Protein AF-A0A7W1RW41-F1 (afdb_monomer)

Nearest PDB structures (foldseek):
  8jtl-assembly1_B  TM=6.768E-01  e=4.481E-04  Arabidopsis thaliana
  8amz-assembly1_W  TM=5.791E-01  e=3.725E-04  Spinacia oleracea
  4cr3-assembly1_W  TM=5.882E-01  e=9.742E-03  Saccharomyces cerevisiae
  5mpe-assembly2_W  TM=5.028E-01  e=1.803E-02  Saccharomyces cerevisiae S288C
  3sho-assembly1_B  TM=3.565E-01  e=9.875E-01  Sphaerobacter thermophilus DSM 20745

Sequence (309 aa):
MSRAAAGTFQLVPRRRFAGASFGENRSARRGEGDEVIGSRPYRPGDHIAAIDWNASARLSAARGSDEFVVREYLAEEAPTSVIVLDRGPSMSLYGDGLPWLRKPAALAAISDLIATSTLAGRGDVGYLDVSGRDRPFWLAPGGAARRPEIARRHEAAGYDASPTSLALALHTLQRHRRSLPSGSFVFVCSDFLAEPPRPADWLRLRAFQWDVVPVIVQDPVWEQSFPDVGGVLVPYVDPVSGKPADVRLRRREVRARAARNHARHEALVRGFRNAGFDPLVVGTSDRAEALDVFRGWSARRRARLRRAA

Foldseek 3Di:
DDPDPVQAAADFFLDPPPDLPDPPPDDPPQADAPDFPDKDWDDPPDDPVQWPPVVQVVVCVVPVHRTIIGGRHDHLDQAEEEEEEALAPVQCPDDDDDPFARNLLQSLLVLLRRQVRSVVSVHWYWYWFAADARRIDTGQTDHDVVNVVVNVCSVPGHSHDDLCSLVSRLVVVVVVLVSDGQAHEYEYEDLCPGPDHDLVSVVVVVVSNYQYEYERADAVDVQLFHDQCAQHFDQDQDPPPRHGDTDHHHSVRNRVNRVVSNVVVVCVCVVCVVSVHDYQYHNHSDSVVSNVSSNVSSVVSVVVVVVVD

Solvent-accessible surface area (backbone atoms only — not comparable to full-atom values): 17163 Å² total; per-residue (Å²): 132,87,78,68,57,92,86,50,45,65,91,55,68,90,60,88,75,80,75,77,73,70,70,89,90,65,81,84,68,86,40,94,28,94,49,73,76,48,72,44,75,62,54,97,88,62,63,73,89,40,47,36,65,70,59,11,53,54,50,16,69,74,67,76,45,97,43,52,29,25,51,38,43,49,39,78,70,53,41,41,35,33,41,37,43,52,22,32,54,80,45,61,42,52,68,89,95,58,100,60,34,28,37,58,54,21,53,51,38,52,51,48,42,52,39,53,24,26,46,73,52,70,12,23,34,21,38,33,34,17,27,78,83,58,42,72,48,78,43,75,54,33,51,77,76,40,52,63,52,52,52,52,47,61,76,72,52,65,44,62,14,50,69,59,24,58,44,51,37,54,53,50,50,61,75,48,43,90,73,51,60,65,66,18,36,35,37,40,39,34,57,73,79,58,71,64,64,53,72,67,59,60,53,54,52,50,73,58,47,36,44,56,28,45,33,34,51,42,30,60,48,75,50,39,24,43,65,94,50,51,75,39,76,40,82,38,65,40,90,88,78,69,46,76,40,76,45,70,40,48,55,69,55,37,52,52,47,19,53,50,22,35,53,51,46,51,50,52,56,49,50,39,43,74,75,67,37,68,66,45,74,42,53,49,41,50,55,67,65,43,47,50,51,48,37,53,50,25,50,53,35,49,55,52,52,64,72,76,105

pLDDT: mean 83.48, std 17.44, range [28.33, 98.75]

Structure (mmCIF, N/CA/C/O backbone):
data_AF-A0A7W1RW41-F1
#
_entry.id   AF-A0A7W1RW41-F1
#
loop_
_atom_site.group_PDB
_atom_site.id
_atom_site.type_symbol
_atom_site.label_atom_id
_atom_site.label_alt_id
_atom_site.label_comp_id
_atom_site.label_asym_id
_atom_site.label_entity_id
_atom_site.label_seq_id
_atom_site.pdbx_PDB_ins_code
_atom_site.Cartn_x
_atom_site.Cartn_y
_atom_site.Cartn_z
_atom_site.occupancy
_atom_site.B_iso_or_equiv
_atom_site.auth_seq_id
_atom_site.auth_comp_id
_atom_site.auth_asym_id
_atom_site.auth_atom_id
_atom_site.pdbx_PDB_model_num
ATOM 1 N N . MET A 1 1 ? -24.265 10.946 3.861 1.00 31.19 1 MET A N 1
ATOM 2 C CA . MET A 1 1 ? -23.198 10.657 2.870 1.00 31.19 1 MET A CA 1
ATOM 3 C C . MET A 1 1 ? -21.962 11.449 3.269 1.00 31.19 1 MET A C 1
ATOM 5 O O . MET A 1 1 ? -21.917 12.644 3.018 1.00 31.19 1 MET A O 1
ATOM 9 N N . SER A 1 2 ? -21.015 10.811 3.964 1.00 34.16 2 SER A N 1
ATOM 10 C CA . SER A 1 2 ? -19.794 11.467 4.452 1.00 34.16 2 SER A CA 1
ATOM 11 C C . SER A 1 2 ? -18.970 11.993 3.273 1.00 34.16 2 SER A C 1
ATOM 13 O O . SER A 1 2 ? -18.553 11.237 2.391 1.00 34.16 2 SER A O 1
ATOM 15 N N . ARG A 1 3 ? -18.802 13.315 3.236 1.00 34.78 3 ARG A N 1
ATOM 16 C CA . ARG A 1 3 ? -17.956 14.045 2.296 1.00 34.78 3 ARG A CA 1
ATOM 17 C C . ARG A 1 3 ? -16.512 13.660 2.613 1.00 34.78 3 ARG A C 1
ATOM 19 O O . ARG A 1 3 ? -15.901 14.252 3.494 1.00 34.78 3 ARG A O 1
ATOM 26 N N . ALA A 1 4 ? -15.988 12.632 1.942 1.00 43.53 4 ALA A N 1
ATOM 27 C CA . ALA A 1 4 ? -14.568 12.307 2.018 1.00 43.53 4 ALA A CA 1
ATOM 28 C C . ALA A 1 4 ? -13.777 13.594 1.752 1.00 43.53 4 ALA A C 1
ATOM 30 O O . ALA A 1 4 ? -14.001 14.252 0.731 1.00 43.53 4 ALA A O 1
ATOM 31 N N . ALA A 1 5 ? -12.921 13.980 2.699 1.00 52.81 5 ALA A N 1
ATOM 32 C CA . ALA A 1 5 ? -12.038 15.125 2.547 1.00 52.81 5 ALA A CA 1
ATOM 33 C C . ALA A 1 5 ? -11.333 15.038 1.184 1.00 52.81 5 ALA A C 1
ATOM 35 O O . ALA A 1 5 ? -10.897 13.962 0.760 1.00 52.81 5 ALA A O 1
ATOM 36 N N . ALA A 1 6 ? -11.287 16.157 0.456 1.00 65.31 6 ALA A N 1
ATOM 37 C CA . ALA A 1 6 ? -10.607 16.223 -0.830 1.00 65.31 6 ALA A CA 1
ATOM 38 C C . ALA A 1 6 ? -9.175 15.684 -0.652 1.00 65.31 6 ALA A C 1
ATOM 40 O O . ALA A 1 6 ? -8.410 16.220 0.142 1.00 65.31 6 ALA A O 1
ATOM 41 N N . GLY A 1 7 ? -8.844 14.573 -1.317 1.00 86.38 7 GLY A N 1
ATOM 42 C CA . GLY A 1 7 ? -7.519 13.953 -1.221 1.00 86.38 7 GLY A CA 1
ATOM 43 C C . GLY A 1 7 ? -7.381 12.707 -0.334 1.00 86.38 7 GLY A C 1
ATOM 44 O O . GLY A 1 7 ? -6.259 12.209 -0.233 1.00 86.38 7 GLY A O 1
ATOM 45 N N . THR A 1 8 ? -8.456 12.182 0.274 1.00 93.81 8 THR A N 1
ATOM 46 C CA . THR A 1 8 ? -8.418 10.927 1.060 1.00 93.81 8 THR A CA 1
ATOM 47 C C . THR A 1 8 ? -9.288 9.809 0.480 1.00 93.81 8 THR A C 1
ATOM 49 O O . THR A 1 8 ? -10.189 10.034 -0.345 1.00 93.81 8 THR A O 1
ATOM 52 N N . PHE A 1 9 ? -9.002 8.578 0.915 1.00 94.81 9 PHE A N 1
ATOM 53 C CA . PHE A 1 9 ? -9.838 7.396 0.704 1.00 94.81 9 PHE A CA 1
ATOM 54 C C . PHE A 1 9 ? -10.345 6.858 2.050 1.00 94.81 9 PHE A C 1
ATOM 56 O O . PHE A 1 9 ? -9.809 7.181 3.106 1.00 94.81 9 PHE A O 1
ATOM 63 N N . GLN A 1 10 ? -11.397 6.037 2.027 1.00 92.25 10 GLN A N 1
ATOM 64 C CA . GLN A 1 10 ? -11.909 5.418 3.253 1.00 92.25 10 GLN A CA 1
ATOM 65 C C . GLN A 1 10 ? -11.236 4.068 3.504 1.00 92.25 10 GLN A C 1
ATOM 67 O O . GLN A 1 10 ? -11.198 3.212 2.617 1.00 92.25 10 GLN A O 1
ATOM 72 N N . LEU A 1 11 ? -10.764 3.849 4.727 1.00 92.44 11 LEU A N 1
ATOM 73 C CA . LEU A 1 11 ? -10.262 2.556 5.178 1.00 92.44 11 LEU A CA 1
ATOM 74 C C . LEU A 1 11 ? -11.448 1.636 5.464 1.00 92.44 11 LEU A C 1
ATOM 76 O O . LEU A 1 11 ? -12.093 1.732 6.501 1.00 92.44 11 LEU A O 1
ATOM 80 N N . VAL A 1 12 ? -11.775 0.777 4.499 1.00 91.38 12 VAL A N 1
ATOM 81 C CA . VAL A 1 12 ? -12.902 -0.153 4.615 1.00 91.38 12 VAL A CA 1
ATOM 82 C C . VAL A 1 12 ? -12.350 -1.547 4.910 1.00 91.38 12 VAL A C 1
ATOM 84 O O . VAL A 1 12 ? -11.639 -2.093 4.056 1.00 91.38 12 VAL A O 1
ATOM 87 N N . PRO A 1 13 ? -12.646 -2.142 6.079 1.00 89.12 13 PRO A N 1
ATOM 88 C CA . PRO A 1 13 ? -12.127 -3.457 6.420 1.00 89.12 13 PRO A CA 1
ATOM 89 C C . PRO A 1 13 ? -12.747 -4.539 5.527 1.00 89.12 13 PRO A C 1
ATOM 91 O O . PRO A 1 13 ? -13.887 -4.437 5.077 1.00 89.12 13 PRO A O 1
ATOM 94 N N . ARG A 1 14 ? -12.007 -5.612 5.246 1.00 84.19 14 ARG A N 1
ATOM 95 C CA . ARG A 1 14 ? -12.482 -6.731 4.414 1.00 84.19 14 ARG A CA 1
ATOM 96 C C . ARG A 1 14 ? -13.572 -7.545 5.115 1.00 84.19 14 ARG A C 1
ATOM 98 O O . ARG A 1 14 ? -14.393 -8.177 4.456 1.00 84.19 14 ARG A O 1
ATOM 105 N N . ARG A 1 15 ? -13.527 -7.606 6.444 1.00 74.69 15 ARG A N 1
ATOM 106 C CA . ARG A 1 15 ? -14.475 -8.331 7.295 1.00 74.69 15 ARG A CA 1
ATOM 107 C C . ARG A 1 15 ? -14.813 -7.450 8.486 1.00 74.69 15 ARG A C 1
ATOM 109 O O . ARG A 1 15 ? -13.942 -6.737 8.973 1.00 74.69 15 ARG A O 1
ATOM 116 N N . ARG A 1 16 ? -16.053 -7.533 8.965 1.00 65.75 16 ARG A N 1
ATOM 117 C CA . ARG A 1 16 ? -16.411 -6.973 10.268 1.00 65.75 16 ARG A CA 1
ATOM 118 C C . ARG A 1 16 ? -15.714 -7.823 11.327 1.00 65.75 16 ARG A C 1
ATOM 120 O O . ARG A 1 16 ? -15.993 -9.016 11.438 1.00 65.75 16 ARG A O 1
ATOM 127 N N . PHE A 1 17 ? -14.762 -7.243 12.041 1.00 57.00 17 PHE A N 1
ATOM 128 C CA . PHE A 1 17 ? -14.176 -7.887 13.208 1.00 57.00 17 PHE A CA 1
ATOM 129 C C . PHE A 1 17 ? -15.111 -7.584 14.382 1.00 57.00 17 PHE A C 1
ATOM 131 O O . PHE A 1 17 ? -15.113 -6.476 14.905 1.00 57.00 17 PHE A O 1
ATOM 138 N N . ALA A 1 18 ? -15.992 -8.530 14.720 1.00 40.44 18 ALA A N 1
ATOM 139 C CA . ALA A 1 18 ? -16.849 -8.402 15.893 1.00 40.44 18 ALA A CA 1
ATOM 140 C C . ALA A 1 18 ? -15.980 -8.510 17.153 1.00 40.44 18 ALA A C 1
ATOM 142 O O . ALA A 1 18 ? -15.226 -9.472 17.286 1.00 40.44 18 ALA A O 1
ATOM 143 N N . GLY A 1 19 ? -16.085 -7.527 18.049 1.00 46.28 19 GLY A N 1
ATOM 144 C CA . GLY A 1 19 ? -15.418 -7.556 19.347 1.00 46.28 19 GLY A CA 1
ATOM 145 C C . GLY A 1 19 ? -13.896 -7.590 19.251 1.00 46.28 19 GLY A C 1
ATOM 146 O O . GLY A 1 19 ? -13.277 -8.584 19.631 1.00 46.28 19 GLY A O 1
ATOM 147 N N . ALA A 1 20 ? -13.276 -6.482 18.838 1.00 41.03 20 ALA A N 1
ATOM 148 C CA . ALA A 1 20 ? -11.908 -6.187 19.256 1.00 41.03 20 ALA A CA 1
ATOM 149 C C . ALA A 1 20 ? -11.913 -5.909 20.773 1.00 41.03 20 ALA A C 1
ATOM 151 O O . ALA A 1 20 ? -11.736 -4.788 21.236 1.00 41.03 20 ALA A O 1
ATOM 152 N N . SER A 1 21 ? -12.194 -6.947 21.563 1.00 33.12 21 SER A N 1
ATOM 153 C CA . SER A 1 21 ? -12.059 -6.940 23.009 1.00 33.12 21 SER A CA 1
ATOM 154 C C . SER A 1 21 ? -10.577 -6.772 23.306 1.00 33.12 21 SER A C 1
ATOM 156 O O . SER A 1 21 ? -9.822 -7.743 23.375 1.00 33.12 21 SER A O 1
ATOM 158 N N . PHE A 1 22 ? -10.138 -5.525 23.435 1.00 33.22 22 PHE A N 1
ATOM 159 C CA . PHE A 1 22 ? -8.909 -5.247 24.142 1.00 33.22 22 PHE A CA 1
ATOM 160 C C . PHE A 1 22 ? -9.093 -5.705 25.580 1.00 33.22 22 PHE A C 1
ATOM 162 O O . PHE A 1 22 ? -10.045 -5.315 26.258 1.00 33.22 22 PHE A O 1
ATOM 169 N N . GLY A 1 23 ? -8.167 -6.555 26.016 1.00 31.41 23 GLY A N 1
ATOM 170 C CA . GLY A 1 23 ? -7.957 -6.815 27.426 1.00 31.41 23 GLY A CA 1
ATOM 171 C C . GLY A 1 23 ? -7.855 -5.500 28.197 1.00 31.41 23 GLY A C 1
ATOM 172 O O . GLY A 1 23 ? -7.332 -4.502 27.700 1.00 31.41 23 GLY A O 1
ATOM 173 N N . GLU A 1 24 ? -8.437 -5.553 29.387 1.00 32.28 24 GLU A N 1
ATOM 174 C CA . GLU A 1 24 ? -8.383 -4.620 30.508 1.00 32.28 24 GLU A CA 1
ATOM 175 C C . GLU A 1 24 ? -7.300 -3.528 30.391 1.00 32.28 24 GLU A C 1
ATOM 177 O O . GLU A 1 24 ? -6.111 -3.809 30.258 1.00 32.28 24 GLU A O 1
ATOM 182 N N . ASN A 1 25 ? -7.736 -2.269 30.512 1.00 31.17 25 ASN A N 1
ATOM 183 C CA . ASN A 1 25 ? -6.955 -1.023 30.432 1.00 31.17 25 ASN A CA 1
ATOM 184 C C . ASN A 1 25 ? -6.682 -0.441 29.040 1.00 31.17 25 ASN A C 1
ATOM 186 O O . ASN A 1 25 ? -5.571 -0.033 28.711 1.00 31.17 25 ASN A O 1
ATOM 190 N N . ARG A 1 26 ? -7.759 -0.205 28.295 1.00 28.33 26 ARG A N 1
ATOM 191 C CA . ARG A 1 26 ? -8.072 1.122 27.737 1.00 28.33 26 ARG A CA 1
ATOM 192 C C . ARG A 1 26 ? -9.577 1.164 27.551 1.00 28.33 26 ARG A C 1
ATOM 194 O O . ARG A 1 26 ? -10.149 0.227 27.013 1.00 28.33 26 ARG A O 1
ATOM 201 N N . SER A 1 27 ? -10.200 2.208 28.090 1.00 30.81 27 SER A N 1
ATOM 202 C CA . SER A 1 27 ? -11.642 2.455 28.083 1.00 30.81 27 SER A CA 1
ATOM 203 C C . SER A 1 27 ? -12.312 1.871 26.840 1.00 30.81 27 SER A C 1
ATOM 205 O O . SER A 1 27 ? -12.011 2.323 25.732 1.00 30.81 27 SER A O 1
ATOM 207 N N . ALA A 1 28 ? -13.221 0.913 27.021 1.00 31.42 28 ALA A N 1
ATOM 208 C CA . ALA A 1 28 ? -14.208 0.586 26.007 1.00 31.42 28 ALA A CA 1
ATOM 209 C C . ALA A 1 28 ? -15.000 1.872 25.738 1.00 31.42 28 ALA A C 1
ATOM 211 O O . ALA A 1 28 ? -15.948 2.194 26.456 1.00 31.42 28 ALA A O 1
ATOM 212 N N . ARG A 1 29 ? -14.546 2.682 24.775 1.00 39.44 29 ARG A N 1
ATOM 213 C CA . ARG A 1 29 ? -15.278 3.867 24.343 1.00 39.44 29 ARG A CA 1
ATOM 214 C C . ARG A 1 29 ? -16.513 3.350 23.628 1.00 39.44 29 ARG A C 1
ATOM 216 O O . ARG A 1 29 ? -16.468 3.016 22.452 1.00 39.44 29 ARG A O 1
ATOM 223 N N . ARG A 1 30 ? -17.616 3.267 24.370 1.00 39.72 30 ARG A N 1
ATOM 224 C CA . ARG A 1 30 ? -18.955 3.312 23.788 1.00 39.72 30 ARG A CA 1
ATOM 225 C C . ARG A 1 30 ? -19.030 4.637 23.029 1.00 39.72 30 ARG A C 1
ATOM 227 O O . ARG A 1 30 ? -18.911 5.691 23.646 1.00 39.72 30 ARG A O 1
ATOM 234 N N . GLY A 1 31 ? -19.094 4.570 21.706 1.00 45.06 31 GLY A N 1
ATOM 235 C CA . GLY A 1 31 ? -19.142 5.733 20.827 1.00 45.06 31 GLY A CA 1
ATOM 236 C C . GLY A 1 31 ? -20.441 5.764 20.032 1.00 45.06 31 GLY A C 1
ATOM 237 O O . GLY A 1 31 ? -21.012 4.714 19.735 1.00 45.06 31 GLY A O 1
ATOM 238 N N . GLU A 1 32 ? -20.879 6.972 19.689 1.00 38.56 32 GLU A N 1
ATOM 239 C CA . GLU A 1 32 ? -21.972 7.267 18.757 1.00 38.56 32 GLU A CA 1
ATOM 240 C C . GLU A 1 32 ? -21.520 6.944 17.323 1.00 38.56 32 GLU A C 1
ATOM 242 O O . GLU A 1 32 ? -21.112 7.819 16.569 1.00 38.56 32 GLU A O 1
ATOM 247 N N . GLY A 1 33 ? -21.478 5.663 16.961 1.00 50.56 33 GLY A N 1
ATOM 248 C CA . GLY A 1 33 ? -21.267 5.277 15.567 1.00 50.56 33 GLY A CA 1
ATOM 249 C C . GLY A 1 33 ? -22.508 5.530 14.714 1.00 50.56 33 GLY A C 1
ATOM 250 O O . GLY A 1 33 ? -23.625 5.374 15.194 1.00 50.56 33 GLY A O 1
ATOM 251 N N . ASP A 1 34 ? -22.325 5.829 13.428 1.00 46.81 34 ASP A N 1
ATOM 252 C CA . ASP A 1 34 ? -23.438 5.984 12.476 1.00 46.81 34 ASP A CA 1
ATOM 253 C C . ASP A 1 34 ? -23.986 4.632 11.956 1.00 46.81 34 ASP A C 1
ATOM 255 O O . ASP A 1 34 ? -25.047 4.584 11.327 1.00 46.81 34 ASP A O 1
ATOM 259 N N . GLU A 1 35 ? -23.275 3.515 12.174 1.00 50.44 35 GLU A N 1
ATOM 260 C CA . GLU A 1 35 ? -23.624 2.200 11.612 1.00 50.44 35 GLU A CA 1
ATOM 261 C C . GLU A 1 35 ? -24.182 1.245 12.683 1.00 50.44 35 GLU A C 1
ATOM 263 O O . GLU A 1 35 ? -23.473 0.809 13.595 1.00 50.44 35 GLU A O 1
ATOM 268 N N . VAL A 1 36 ? -25.467 0.897 12.544 1.00 53.78 36 VAL A N 1
ATOM 269 C CA . VAL A 1 36 ? -26.154 -0.103 13.376 1.00 53.78 36 VAL A CA 1
ATOM 270 C C . VAL A 1 36 ? -25.646 -1.497 13.003 1.00 53.78 36 VAL A C 1
ATOM 272 O O . VAL A 1 36 ? -25.816 -1.944 11.868 1.00 53.78 36 VAL A O 1
ATOM 275 N N . ILE A 1 37 ? -25.030 -2.196 13.954 1.00 56.53 37 ILE A N 1
ATOM 276 C CA . ILE A 1 37 ? -24.476 -3.549 13.766 1.00 56.53 37 ILE A CA 1
ATOM 277 C C . ILE A 1 37 ? -25.375 -4.658 14.304 1.00 56.53 37 ILE A C 1
ATOM 279 O O . ILE A 1 37 ? -25.141 -5.830 14.014 1.00 56.53 37 ILE A O 1
ATOM 283 N N . GLY A 1 38 ? -26.402 -4.302 15.066 1.00 69.62 38 GLY A N 1
ATOM 284 C CA . GLY A 1 38 ? -27.334 -5.252 15.641 1.00 69.62 38 GLY A CA 1
ATOM 285 C C . GLY A 1 38 ? -28.353 -4.570 16.536 1.00 69.62 38 GLY A C 1
ATOM 286 O O . GLY A 1 38 ? -28.410 -3.342 16.647 1.00 69.62 38 GLY A O 1
ATOM 287 N N . SER A 1 39 ? -29.168 -5.391 17.178 1.00 82.31 39 SER A N 1
ATOM 288 C CA . SER A 1 39 ? -30.152 -4.947 18.150 1.00 82.31 39 SER A CA 1
ATOM 289 C C . SER A 1 39 ? -30.158 -5.891 19.336 1.00 82.31 39 SER A C 1
ATOM 291 O O . SER A 1 39 ? -30.091 -7.108 19.152 1.00 82.31 39 SER A O 1
ATOM 293 N N . ARG A 1 40 ? -30.309 -5.345 20.537 1.00 88.00 40 ARG A N 1
ATOM 294 C CA . ARG A 1 40 ? -30.442 -6.136 21.762 1.00 88.00 40 ARG A CA 1
ATOM 295 C C . ARG A 1 40 ? -31.527 -5.569 22.679 1.00 88.00 40 ARG A C 1
ATOM 297 O O . ARG A 1 40 ? -31.905 -4.410 22.505 1.00 88.00 40 ARG A O 1
ATOM 304 N N . PRO A 1 41 ? -31.987 -6.334 23.684 1.00 88.19 41 PRO A N 1
ATOM 305 C CA . PRO A 1 41 ? -32.843 -5.793 24.730 1.00 88.19 41 PRO A CA 1
ATOM 306 C C . PRO A 1 41 ? -32.168 -4.628 25.463 1.00 88.19 41 PRO A C 1
ATOM 308 O O . PRO A 1 41 ? -30.956 -4.651 25.727 1.00 88.19 41 PRO A O 1
ATOM 311 N N . TYR A 1 42 ? -32.970 -3.617 25.780 1.00 88.19 42 TYR A N 1
ATOM 312 C CA . TYR A 1 42 ? -32.600 -2.475 26.603 1.00 88.19 42 TYR A CA 1
ATOM 313 C C . TYR A 1 42 ? -32.123 -2.931 27.981 1.00 88.19 42 TYR A C 1
ATOM 315 O O . TYR A 1 42 ? -32.659 -3.867 28.575 1.00 88.19 42 TYR A O 1
ATOM 323 N N . ARG A 1 43 ? -31.110 -2.245 28.504 1.00 86.06 43 ARG A N 1
ATOM 324 C CA . ARG A 1 43 ? -30.634 -2.398 29.875 1.00 86.06 43 ARG A CA 1
ATOM 325 C C . ARG A 1 43 ? -30.671 -1.034 30.562 1.00 86.06 43 ARG A C 1
ATOM 327 O O . ARG A 1 43 ? -30.373 -0.029 29.915 1.00 86.06 43 ARG A O 1
ATOM 334 N N . PRO A 1 44 ? -30.989 -0.976 31.867 1.00 79.75 44 PRO A N 1
ATOM 335 C CA . PRO A 1 44 ? -30.929 0.272 32.618 1.00 79.75 44 PRO A CA 1
ATOM 336 C C . PRO A 1 44 ? -29.579 0.982 32.427 1.00 79.75 44 PRO A C 1
ATOM 338 O O . PRO A 1 44 ? -28.525 0.378 32.628 1.00 79.75 44 PRO A O 1
ATOM 341 N N . GLY A 1 45 ? -29.625 2.249 32.007 1.00 78.12 45 GLY A N 1
ATOM 342 C CA . GLY A 1 45 ? -28.443 3.060 31.686 1.00 78.12 45 GLY A CA 1
ATOM 343 C C . GLY A 1 45 ? -28.113 3.168 30.192 1.00 78.12 45 GLY A C 1
ATOM 344 O O . GLY A 1 45 ? -27.197 3.907 29.834 1.00 78.12 45 GLY A O 1
ATOM 345 N N . ASP A 1 46 ? -28.840 2.476 29.310 1.00 77.88 46 ASP A N 1
ATOM 346 C CA . ASP A 1 46 ? -28.743 2.715 27.868 1.00 77.88 46 ASP A CA 1
ATOM 347 C C . ASP A 1 46 ? -29.354 4.072 27.482 1.00 77.88 46 ASP A C 1
ATOM 349 O O . ASP A 1 46 ? -30.367 4.510 28.030 1.00 77.88 46 ASP A O 1
ATOM 353 N N . HIS A 1 47 ? -28.744 4.744 26.503 1.00 77.56 47 HIS A N 1
ATOM 354 C CA . HIS A 1 47 ? -29.239 6.028 26.013 1.00 77.56 47 HIS A CA 1
ATOM 355 C C . HIS A 1 47 ? -30.590 5.868 25.305 1.00 77.56 47 HIS A C 1
ATOM 357 O O . HIS A 1 47 ? -30.718 5.092 24.360 1.00 77.56 47 HIS A O 1
ATOM 363 N N . ILE A 1 48 ? -31.572 6.688 25.689 1.00 82.31 48 ILE A N 1
ATOM 364 C CA . ILE A 1 48 ? -32.927 6.691 25.106 1.00 82.31 48 ILE A CA 1
ATOM 365 C C . ILE A 1 48 ? -32.894 6.925 23.585 1.00 82.31 48 ILE A C 1
ATOM 367 O O . ILE A 1 48 ? -33.661 6.316 22.845 1.00 82.31 48 ILE A O 1
ATOM 371 N N . ALA A 1 49 ? -31.961 7.750 23.099 1.00 81.12 49 ALA A N 1
ATOM 372 C CA . ALA A 1 49 ? -31.787 8.025 21.670 1.00 81.12 49 ALA A CA 1
ATOM 373 C C . ALA A 1 49 ? -31.387 6.784 20.843 1.00 81.12 49 ALA A C 1
ATOM 375 O O . ALA A 1 49 ? -31.581 6.760 19.629 1.00 81.12 49 ALA A O 1
ATOM 376 N N . ALA A 1 50 ? -30.844 5.745 21.485 1.00 78.56 50 ALA A N 1
ATOM 377 C CA . ALA A 1 50 ? -30.460 4.502 20.826 1.00 78.56 50 ALA A CA 1
ATOM 378 C C . ALA A 1 50 ? -31.619 3.492 20.709 1.00 78.56 50 ALA A C 1
ATOM 380 O O . ALA A 1 50 ? -31.446 2.448 20.080 1.00 78.56 50 ALA A O 1
ATOM 381 N N . ILE A 1 51 ? -32.793 3.774 21.288 1.00 88.94 51 ILE A N 1
ATOM 382 C CA . ILE A 1 51 ? -33.957 2.882 21.229 1.00 88.94 51 ILE A CA 1
ATOM 383 C C . ILE A 1 51 ? -34.537 2.868 19.810 1.00 88.94 51 ILE A C 1
ATOM 385 O O . ILE A 1 51 ? -34.876 3.903 19.233 1.00 88.94 51 ILE A O 1
ATOM 389 N N . ASP A 1 52 ? -34.694 1.670 19.249 1.00 88.56 52 ASP A N 1
ATOM 390 C CA . ASP A 1 52 ? -35.499 1.466 18.052 1.00 88.56 52 ASP A CA 1
ATOM 391 C C . ASP A 1 52 ? -36.966 1.322 18.455 1.00 88.56 52 ASP A C 1
ATOM 393 O O . ASP A 1 52 ? -37.441 0.234 18.791 1.00 88.56 52 ASP A O 1
ATOM 397 N N . TRP A 1 53 ? -37.697 2.433 18.419 1.00 90.12 53 TRP A N 1
ATOM 398 C CA . TRP A 1 53 ? -39.111 2.459 18.789 1.00 90.12 53 TRP A CA 1
ATOM 399 C C . TRP A 1 53 ? -39.977 1.518 17.940 1.00 90.12 53 TRP A C 1
ATOM 401 O O . TRP A 1 53 ? -40.897 0.896 18.466 1.00 90.12 53 TRP A O 1
ATOM 411 N N . ASN A 1 54 ? -39.648 1.321 16.659 1.00 86.62 54 ASN A N 1
ATOM 412 C CA . ASN A 1 54 ? -40.408 0.435 15.774 1.00 86.62 54 ASN A CA 1
ATOM 413 C C . ASN A 1 54 ? -40.141 -1.048 16.057 1.00 86.62 54 ASN A C 1
ATOM 415 O O . ASN A 1 54 ? -41.045 -1.879 15.937 1.00 86.62 54 ASN A O 1
ATOM 419 N N . ALA A 1 55 ? -38.900 -1.420 16.372 1.00 86.56 55 ALA A N 1
ATOM 420 C CA . ALA A 1 55 ? -38.579 -2.786 16.783 1.00 86.56 55 ALA A CA 1
ATOM 421 C C . ALA A 1 55 ? -39.163 -3.099 18.168 1.00 86.56 55 ALA A C 1
ATOM 423 O O . ALA A 1 55 ? -39.744 -4.167 18.349 1.00 86.56 55 ALA A O 1
ATOM 424 N N . SER A 1 56 ? -39.084 -2.137 19.092 1.00 90.38 56 SER A N 1
ATOM 425 C CA . SER A 1 56 ? -39.661 -2.227 20.440 1.00 90.38 56 SER A CA 1
ATOM 426 C C . SER A 1 56 ? -41.171 -2.451 20.376 1.00 90.38 56 SER A C 1
ATOM 428 O O . SER A 1 56 ? -41.660 -3.460 20.866 1.00 90.38 56 SER A O 1
ATOM 430 N N . ALA A 1 57 ? -41.908 -1.599 19.652 1.00 90.44 57 ALA A N 1
ATOM 431 C CA . ALA A 1 57 ? -43.362 -1.721 19.526 1.00 90.44 57 ALA A CA 1
ATOM 432 C C . ALA A 1 57 ? -43.804 -3.079 18.952 1.00 90.44 57 ALA A C 1
ATOM 434 O O . ALA A 1 57 ? -44.758 -3.682 19.440 1.00 90.44 57 ALA A O 1
ATOM 435 N N . ARG A 1 58 ? -43.090 -3.591 17.940 1.00 87.56 58 ARG A N 1
ATOM 436 C CA . ARG A 1 58 ? -43.378 -4.910 17.355 1.00 87.56 58 ARG A CA 1
ATOM 437 C C . ARG A 1 58 ? -43.136 -6.048 18.342 1.00 87.56 58 ARG A C 1
ATOM 439 O O . ARG A 1 58 ? -43.946 -6.969 18.403 1.00 87.56 58 ARG A O 1
ATOM 446 N N . LEU A 1 59 ? -42.042 -5.989 19.100 1.00 89.31 59 LEU A N 1
ATOM 447 C CA . LEU A 1 59 ? -41.716 -7.012 20.088 1.00 89.31 59 LEU A CA 1
ATOM 448 C C . LEU A 1 59 ? -42.705 -6.988 21.261 1.00 89.31 59 LEU A C 1
ATOM 450 O O . LEU A 1 59 ? -43.196 -8.049 21.646 1.00 89.31 59 LEU A O 1
ATOM 454 N N . SER A 1 60 ? -43.059 -5.798 21.756 1.00 91.69 60 SER A N 1
ATOM 455 C CA . SER A 1 60 ? -44.044 -5.636 22.828 1.00 91.69 60 SER A CA 1
ATOM 456 C C . SER A 1 60 ? -45.420 -6.156 22.424 1.00 91.69 60 SER A C 1
ATOM 458 O O . SER A 1 60 ? -46.044 -6.901 23.177 1.00 91.69 60 SER A O 1
ATOM 460 N N . ALA A 1 61 ? -45.875 -5.845 21.204 1.00 90.56 61 ALA A N 1
ATOM 461 C CA . ALA A 1 61 ? -47.154 -6.335 20.689 1.00 90.56 61 ALA A CA 1
ATOM 462 C C . ALA A 1 61 ? -47.182 -7.867 20.551 1.00 90.56 61 ALA A C 1
ATOM 464 O O . ALA A 1 61 ? -48.203 -8.494 20.815 1.00 90.56 61 ALA A O 1
ATOM 465 N N . ALA A 1 62 ? -46.058 -8.478 20.164 1.00 90.12 62 ALA A N 1
ATOM 466 C CA . ALA A 1 62 ? -45.949 -9.927 20.024 1.00 90.12 62 ALA A CA 1
ATOM 467 C C . ALA A 1 62 ? -45.900 -10.667 21.372 1.00 90.12 62 ALA A C 1
ATOM 469 O O . ALA A 1 62 ? -46.320 -11.820 21.446 1.00 90.12 62 ALA A O 1
ATOM 470 N N . ARG A 1 63 ? -45.361 -10.038 22.424 1.00 87.12 63 ARG A N 1
ATOM 471 C CA . ARG A 1 63 ? -45.158 -10.669 23.740 1.00 87.12 63 ARG A CA 1
ATOM 472 C C . ARG A 1 63 ? -46.171 -10.261 24.808 1.00 87.12 63 ARG A C 1
ATOM 474 O O . ARG A 1 63 ? -46.238 -10.924 25.837 1.00 87.12 63 ARG A O 1
ATOM 481 N N . GLY A 1 64 ? -46.958 -9.213 24.569 1.00 89.94 64 GLY A N 1
ATOM 482 C CA . GLY A 1 64 ? -47.925 -8.694 25.540 1.00 89.94 64 GLY A CA 1
ATOM 483 C C . GLY A 1 64 ? -47.273 -8.025 26.756 1.00 89.94 64 GLY A C 1
ATOM 484 O O . GLY A 1 64 ? -47.899 -7.934 27.807 1.00 89.94 64 GLY A O 1
ATOM 485 N N . SER A 1 65 ? -46.021 -7.585 26.629 1.00 88.88 65 SER A N 1
ATOM 486 C CA . SER A 1 65 ? -45.234 -6.948 27.690 1.00 88.88 65 SER A CA 1
ATOM 487 C C . SER A 1 65 ? -44.368 -5.831 27.115 1.00 88.88 65 SER A C 1
ATOM 489 O O . SER A 1 65 ? -43.935 -5.931 25.969 1.00 88.88 65 SER A O 1
ATOM 491 N N . ASP A 1 66 ? -44.075 -4.796 27.902 1.00 90.19 66 ASP A N 1
ATOM 492 C CA . ASP A 1 66 ? -43.228 -3.685 27.458 1.00 90.19 66 ASP A CA 1
ATOM 493 C C . ASP A 1 66 ? -41.769 -4.132 27.280 1.00 90.19 66 ASP A C 1
ATOM 495 O O . ASP A 1 66 ? -41.040 -4.355 28.246 1.00 90.19 66 ASP A O 1
ATOM 499 N N . GLU A 1 67 ? -41.342 -4.253 26.023 1.00 89.62 67 GLU A N 1
ATOM 500 C CA . GLU A 1 67 ? -40.000 -4.660 25.618 1.00 89.62 67 GLU A CA 1
ATOM 501 C C . GLU A 1 67 ? -39.340 -3.545 24.800 1.00 89.62 67 GLU A C 1
ATOM 503 O O . GLU A 1 67 ? -39.837 -3.125 23.752 1.00 89.62 67 GLU A O 1
ATOM 508 N N . PHE A 1 68 ? -38.177 -3.079 25.252 1.00 92.00 68 PHE A N 1
ATOM 509 C CA . PHE A 1 68 ? -37.413 -2.051 24.548 1.00 92.00 68 PHE A CA 1
ATOM 510 C C . PHE A 1 68 ? -36.204 -2.667 23.855 1.00 92.00 68 PHE A C 1
ATOM 512 O O . PHE A 1 68 ? -35.421 -3.406 24.452 1.00 92.00 68 PHE A O 1
ATOM 519 N N . VAL A 1 69 ? -36.033 -2.332 22.582 1.00 88.12 69 VAL A N 1
ATOM 520 C CA . VAL A 1 69 ? -34.939 -2.789 21.730 1.00 88.12 69 VAL A CA 1
ATOM 521 C C . VAL A 1 69 ? -34.005 -1.617 21.465 1.00 88.12 69 VAL A C 1
ATOM 523 O O . VAL A 1 69 ? -34.422 -0.570 20.972 1.00 88.12 69 VAL A O 1
ATOM 526 N N . VAL A 1 70 ? -32.725 -1.797 21.771 1.00 85.44 70 VAL A N 1
ATOM 527 C CA . VAL A 1 70 ? -31.672 -0.797 21.569 1.00 85.44 70 VAL A CA 1
ATOM 528 C C . VAL A 1 70 ? -30.848 -1.171 20.345 1.00 85.44 70 VAL A C 1
ATOM 530 O O . VAL A 1 70 ? -30.431 -2.323 20.196 1.00 85.44 70 VAL A O 1
ATOM 533 N N . ARG A 1 71 ? -30.603 -0.187 19.475 1.00 80.62 71 ARG A N 1
ATOM 534 C CA . ARG A 1 71 ? -29.659 -0.290 18.359 1.00 80.62 71 ARG A CA 1
ATOM 535 C C . ARG A 1 71 ? -28.247 -0.309 18.917 1.00 80.62 71 ARG A C 1
ATOM 537 O O . ARG A 1 71 ? -27.847 0.599 19.644 1.00 80.62 71 ARG A O 1
ATOM 544 N N . GLU A 1 72 ? -27.486 -1.332 18.565 1.00 56.94 72 GLU A N 1
ATOM 545 C CA . GLU A 1 72 ? -26.059 -1.352 18.852 1.00 56.94 72 GLU A CA 1
ATOM 546 C C . GLU A 1 72 ? -25.326 -0.695 17.692 1.00 56.94 72 GLU A C 1
ATOM 548 O O . GLU A 1 72 ? -25.402 -1.157 16.552 1.00 56.94 72 GLU A O 1
ATOM 553 N N . TYR A 1 73 ? -24.638 0.401 17.992 1.00 52.53 73 TYR A N 1
ATOM 554 C CA . TYR A 1 73 ? -23.780 1.103 17.051 1.00 52.53 73 TYR A CA 1
ATOM 555 C C . TYR A 1 73 ? -22.343 0.619 17.237 1.00 52.53 73 TYR A C 1
ATOM 557 O O . TYR A 1 73 ? -21.872 0.467 18.368 1.00 52.53 73 TYR A O 1
ATOM 565 N N . LEU A 1 74 ? -21.634 0.373 16.136 1.00 47.12 74 LEU A N 1
ATOM 566 C CA . LEU A 1 74 ? -20.189 0.173 16.204 1.00 47.12 74 LEU A CA 1
ATOM 567 C C . LEU A 1 74 ? -19.553 1.529 16.501 1.00 47.12 74 LEU A C 1
ATOM 569 O O . LEU A 1 74 ? -19.659 2.426 15.672 1.00 47.12 74 LEU A O 1
ATOM 573 N N . ALA A 1 75 ? -18.892 1.690 17.648 1.00 44.75 75 ALA A N 1
ATOM 574 C CA . ALA A 1 75 ? -18.061 2.869 17.865 1.00 44.75 75 ALA A CA 1
ATOM 575 C C . ALA A 1 75 ? -17.083 3.006 16.683 1.00 44.75 75 ALA A C 1
ATOM 577 O O . ALA A 1 75 ? -16.444 2.018 16.314 1.00 44.75 75 ALA A O 1
ATOM 578 N N . GLU A 1 76 ? -16.976 4.193 16.077 1.00 52.66 76 GLU A N 1
ATOM 579 C CA . GLU A 1 76 ? -15.935 4.456 15.080 1.00 52.66 76 GLU A CA 1
ATOM 580 C C . GLU A 1 76 ? -14.567 4.322 15.767 1.00 52.66 76 GLU A C 1
ATOM 582 O O . GLU A 1 76 ? -14.067 5.251 16.404 1.00 52.66 76 GLU A O 1
ATOM 587 N N . GLU A 1 77 ? -13.969 3.132 15.700 1.00 63.34 77 GLU A N 1
ATOM 588 C CA . GLU A 1 77 ? -12.599 2.933 16.146 1.00 63.34 77 GLU A CA 1
ATOM 589 C C . GLU A 1 77 ? -11.665 3.661 15.181 1.00 63.34 77 GLU A C 1
ATOM 591 O O . GLU A 1 77 ? -11.682 3.442 13.966 1.00 63.34 77 GLU A O 1
ATOM 596 N N . ALA A 1 78 ? -10.842 4.545 15.742 1.00 79.44 78 ALA A N 1
ATOM 597 C CA . ALA A 1 78 ? -9.806 5.237 15.001 1.00 79.44 78 ALA A CA 1
ATOM 598 C C . ALA A 1 78 ? -8.890 4.196 14.324 1.00 79.44 78 ALA A C 1
ATOM 600 O O . ALA A 1 78 ? -8.330 3.338 15.014 1.00 79.44 78 ALA A O 1
ATOM 601 N N . PRO A 1 79 ? -8.727 4.229 12.990 1.00 89.38 79 PRO A N 1
ATOM 602 C CA . PRO A 1 79 ? -8.030 3.168 12.284 1.00 89.38 79 PRO A CA 1
ATOM 603 C C . PRO A 1 79 ? -6.541 3.170 12.635 1.00 89.38 79 PRO A C 1
ATOM 605 O O . PRO A 1 79 ? -5.908 4.217 12.720 1.00 89.38 79 PRO A O 1
ATOM 608 N N . THR A 1 80 ? -5.940 1.994 12.775 1.00 94.75 80 THR A N 1
ATOM 609 C CA . THR A 1 80 ? -4.478 1.865 12.802 1.00 94.75 80 THR A CA 1
ATOM 610 C C . THR A 1 80 ? -4.004 1.301 11.471 1.00 94.75 80 THR A C 1
ATOM 612 O O . THR A 1 80 ? -4.501 0.263 11.034 1.00 94.75 80 THR A O 1
ATOM 615 N N . SER A 1 81 ? -3.040 1.962 10.831 1.00 97.50 81 SER A N 1
ATOM 616 C CA . SER A 1 81 ? -2.442 1.506 9.571 1.00 97.50 81 SER A CA 1
ATOM 617 C C . SER A 1 81 ? -0.931 1.385 9.702 1.00 97.50 81 SER A C 1
ATOM 619 O O . SER A 1 81 ? -0.282 2.269 10.249 1.00 97.50 81 SER A O 1
ATOM 621 N N . VAL A 1 82 ? -0.342 0.338 9.137 1.00 98.38 82 VAL A N 1
ATOM 622 C CA . VAL A 1 82 ? 1.110 0.204 8.987 1.00 98.38 82 VAL A CA 1
ATOM 623 C C . VAL A 1 82 ? 1.455 0.044 7.518 1.00 98.38 82 VAL A C 1
ATOM 625 O O . VAL A 1 82 ? 0.867 -0.784 6.823 1.00 98.38 82 VAL A O 1
ATOM 628 N N . ILE A 1 83 ? 2.424 0.830 7.058 1.00 98.75 83 ILE A N 1
ATOM 629 C CA . ILE A 1 83 ? 3.000 0.718 5.719 1.00 98.75 83 ILE A CA 1
ATOM 630 C C . ILE A 1 83 ? 4.246 -0.160 5.822 1.00 98.75 83 ILE A C 1
ATOM 632 O O . ILE A 1 83 ? 5.206 0.221 6.479 1.00 98.75 83 ILE A O 1
ATOM 636 N N . VAL A 1 84 ? 4.236 -1.324 5.185 1.00 98.38 84 VAL A N 1
ATOM 637 C CA . VAL A 1 84 ? 5.419 -2.163 4.979 1.00 98.38 84 VAL A CA 1
ATOM 638 C C . VAL A 1 84 ? 5.910 -1.916 3.564 1.00 98.38 84 VAL A C 1
ATOM 640 O O . VAL A 1 84 ? 5.199 -2.226 2.610 1.00 98.38 84 VAL A O 1
ATOM 643 N N . LEU A 1 85 ? 7.098 -1.345 3.419 1.00 97.94 85 LEU A N 1
ATOM 644 C CA . LEU A 1 85 ? 7.620 -0.910 2.134 1.00 97.94 85 LEU A CA 1
ATOM 645 C C . LEU A 1 85 ? 8.829 -1.743 1.713 1.00 97.94 85 LEU A C 1
ATOM 647 O O . LEU A 1 85 ? 9.793 -1.897 2.462 1.00 97.94 85 LEU A O 1
ATOM 651 N N . ASP A 1 86 ? 8.766 -2.260 0.490 1.00 96.00 86 ASP A N 1
ATOM 652 C CA . ASP A 1 86 ? 9.856 -2.973 -0.159 1.00 96.00 86 ASP A CA 1
ATOM 653 C C . ASP A 1 86 ? 10.926 -1.999 -0.668 1.00 96.00 86 ASP A C 1
ATOM 655 O O . ASP A 1 86 ? 10.633 -1.042 -1.391 1.00 96.00 86 ASP A O 1
ATOM 659 N N . ARG A 1 87 ? 12.175 -2.249 -0.269 1.00 95.56 87 ARG A N 1
ATOM 660 C CA . ARG A 1 87 ? 13.358 -1.462 -0.638 1.00 95.56 87 ARG A CA 1
ATOM 661 C C . ARG A 1 87 ? 14.315 -2.255 -1.537 1.00 95.56 87 ARG A C 1
ATOM 663 O O . ARG A 1 87 ? 15.502 -1.943 -1.591 1.00 95.56 87 ARG A O 1
ATOM 670 N N . GLY A 1 88 ? 13.836 -3.290 -2.225 1.00 92.38 88 GLY A N 1
ATOM 671 C CA . GLY A 1 88 ? 14.628 -4.024 -3.209 1.00 92.38 88 GLY A CA 1
ATOM 672 C C . GLY A 1 88 ? 15.034 -3.150 -4.411 1.00 92.38 88 GLY A C 1
ATOM 673 O O . GLY A 1 88 ? 14.312 -2.208 -4.748 1.00 92.38 88 GLY A O 1
ATOM 674 N N . PRO A 1 89 ? 16.139 -3.461 -5.119 1.00 90.56 89 PRO A N 1
ATOM 675 C CA . PRO A 1 89 ? 16.623 -2.659 -6.251 1.00 90.56 89 PRO A CA 1
ATOM 676 C C . PRO A 1 89 ? 15.611 -2.461 -7.387 1.00 90.56 89 PRO A C 1
ATOM 678 O O . PRO A 1 89 ? 15.634 -1.446 -8.082 1.00 90.56 89 PRO A O 1
ATOM 681 N N . SER A 1 90 ? 14.678 -3.398 -7.583 1.00 89.12 90 SER A N 1
ATOM 682 C CA . SER A 1 90 ? 13.627 -3.257 -8.598 1.00 89.12 90 SER A CA 1
ATOM 683 C C . SER A 1 90 ? 12.657 -2.104 -8.303 1.00 89.12 90 SER A C 1
ATOM 685 O O . SER A 1 90 ? 12.019 -1.585 -9.223 1.00 89.12 90 SER A O 1
ATOM 687 N N . MET A 1 91 ? 12.592 -1.657 -7.044 1.00 92.00 91 MET A N 1
ATOM 688 C CA . MET A 1 91 ? 11.758 -0.547 -6.583 1.00 92.00 91 MET A CA 1
ATOM 689 C C . MET A 1 91 ? 12.379 0.834 -6.859 1.00 92.00 91 MET A C 1
ATOM 691 O O . MET A 1 91 ? 11.674 1.834 -6.740 1.00 92.00 91 MET A O 1
ATOM 695 N N . SER A 1 92 ? 13.651 0.910 -7.282 1.00 89.88 92 SER A N 1
ATOM 696 C CA . SER A 1 92 ? 14.282 2.148 -7.779 1.00 89.88 92 SER A CA 1
ATOM 697 C C . SER A 1 92 ? 14.309 2.273 -9.301 1.00 89.88 92 SER A C 1
ATOM 699 O O . SER A 1 92 ? 14.914 3.207 -9.826 1.00 89.88 92 SER A O 1
ATOM 701 N N . LEU A 1 93 ? 13.709 1.326 -10.026 1.00 79.88 93 LEU A N 1
ATOM 702 C CA . LEU A 1 93 ? 13.684 1.363 -11.487 1.00 79.88 93 LEU A CA 1
ATOM 703 C C . LEU A 1 93 ? 12.763 2.473 -12.013 1.00 79.88 93 LEU A C 1
ATOM 705 O O . LEU A 1 93 ? 11.872 2.951 -11.308 1.00 79.88 93 LEU A O 1
ATOM 709 N N . TYR A 1 94 ? 12.989 2.823 -13.284 1.00 74.19 94 TYR A N 1
ATOM 710 C CA . TYR A 1 94 ? 12.276 3.855 -14.045 1.00 74.19 94 TYR A CA 1
ATOM 711 C C . TYR A 1 94 ? 12.505 5.275 -13.508 1.00 74.19 94 TYR A C 1
ATOM 713 O O . TYR A 1 94 ? 11.638 5.894 -12.892 1.00 74.19 94 TYR A O 1
ATOM 721 N N . GLY A 1 95 ? 13.719 5.775 -13.756 1.00 67.56 95 GLY A N 1
ATOM 722 C CA . GLY A 1 95 ? 14.115 7.151 -13.461 1.00 67.56 95 GLY A CA 1
ATOM 723 C C . GLY A 1 95 ? 13.443 8.195 -14.361 1.00 67.56 95 GLY A C 1
ATOM 724 O O . GLY A 1 95 ? 12.520 7.905 -15.123 1.00 67.56 95 GLY A O 1
ATOM 725 N N . ASP A 1 96 ? 13.922 9.430 -14.253 1.00 64.56 96 ASP A N 1
ATOM 726 C CA . ASP A 1 96 ? 13.297 10.605 -14.861 1.00 64.56 96 ASP A CA 1
ATOM 727 C C . ASP A 1 96 ? 13.420 10.651 -16.395 1.00 64.56 96 ASP A C 1
ATOM 729 O O . ASP A 1 96 ? 14.343 10.092 -16.986 1.00 64.56 96 ASP A O 1
ATOM 733 N N . GLY A 1 97 ? 12.494 11.373 -17.039 1.00 61.84 97 GLY A N 1
ATOM 734 C CA . GLY A 1 97 ? 12.593 11.757 -18.455 1.00 61.84 97 GLY A CA 1
ATOM 735 C C . GLY A 1 97 ? 11.785 10.917 -19.446 1.00 61.84 97 GLY A C 1
ATOM 736 O O . GLY A 1 97 ? 11.807 11.212 -20.638 1.00 61.84 97 GLY A O 1
ATOM 737 N N . LEU A 1 98 ? 11.056 9.898 -18.989 1.00 69.75 98 LEU A N 1
ATOM 738 C CA . LEU A 1 98 ? 10.282 8.995 -19.846 1.00 69.75 98 LEU A CA 1
ATOM 739 C C . LEU A 1 98 ? 8.937 8.636 -19.177 1.00 69.75 98 LEU A C 1
ATOM 741 O O . LEU A 1 98 ? 8.823 8.756 -17.956 1.00 69.75 98 LEU A O 1
ATOM 745 N N . PRO A 1 99 ? 7.898 8.231 -19.938 1.00 72.69 99 PRO A N 1
ATOM 746 C CA . PRO A 1 99 ? 6.510 8.160 -19.457 1.00 72.69 99 PRO A CA 1
ATOM 747 C C . PRO A 1 99 ? 6.208 6.931 -18.580 1.00 72.69 99 PRO A C 1
ATOM 749 O O . PRO A 1 99 ? 5.069 6.474 -18.522 1.00 72.69 99 PRO A O 1
ATOM 752 N N . TRP A 1 100 ? 7.221 6.351 -17.941 1.00 81.81 100 TRP A N 1
ATOM 753 C CA . TRP A 1 100 ? 7.065 5.154 -17.123 1.00 81.81 100 TRP A CA 1
ATOM 754 C C . TRP A 1 100 ? 6.672 5.466 -15.678 1.00 81.81 100 TRP A C 1
ATOM 756 O O . TRP A 1 100 ? 6.849 6.576 -15.172 1.00 81.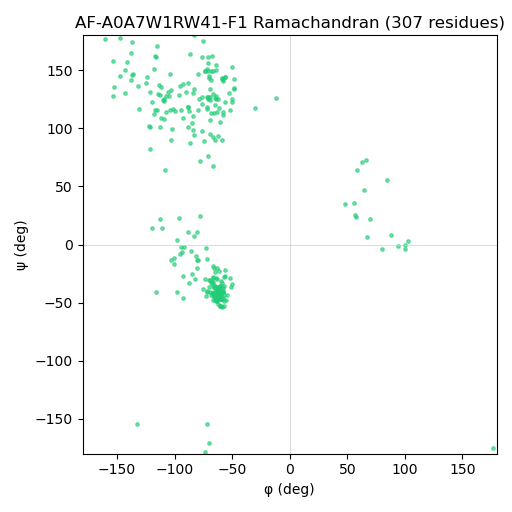81 100 TRP A O 1
ATOM 766 N N . LEU A 1 101 ? 6.202 4.431 -14.985 1.00 89.44 101 LEU A N 1
ATOM 767 C CA . LEU A 1 101 ? 5.971 4.438 -13.551 1.00 89.44 101 LEU A CA 1
ATOM 768 C C . LEU A 1 101 ? 7.266 4.708 -12.779 1.00 89.44 101 LEU A C 1
ATOM 770 O O . LEU A 1 101 ? 8.068 3.803 -12.561 1.00 89.44 101 LEU A O 1
ATOM 774 N N . ARG A 1 102 ? 7.413 5.921 -12.243 1.00 92.06 102 ARG A N 1
ATOM 775 C CA . ARG A 1 102 ? 8.493 6.268 -11.306 1.00 92.06 102 ARG A CA 1
ATOM 776 C C . ARG A 1 102 ? 8.206 5.650 -9.937 1.00 92.06 102 ARG A C 1
ATOM 778 O O . ARG A 1 102 ? 7.552 6.272 -9.096 1.00 92.06 102 ARG A O 1
ATOM 785 N N . LYS A 1 103 ? 8.669 4.417 -9.705 1.00 93.25 103 LYS A N 1
ATOM 786 C CA . LYS A 1 103 ? 8.337 3.638 -8.496 1.00 93.25 103 LYS A CA 1
ATOM 787 C C . LYS A 1 103 ? 8.647 4.361 -7.176 1.00 93.25 103 LYS A C 1
ATOM 789 O O . LYS A 1 103 ? 7.759 4.363 -6.323 1.00 93.25 103 LYS A O 1
ATOM 794 N N . PRO A 1 104 ? 9.794 5.050 -6.991 1.00 94.31 104 PRO A N 1
ATOM 795 C CA . PRO A 1 104 ? 10.038 5.805 -5.760 1.00 94.31 104 PRO A CA 1
ATOM 796 C C . PRO A 1 104 ? 9.011 6.919 -5.516 1.00 94.31 104 PRO A C 1
ATOM 798 O O . PRO A 1 104 ? 8.515 7.074 -4.401 1.00 94.31 104 PRO A O 1
ATOM 801 N N . ALA A 1 105 ? 8.634 7.657 -6.566 1.00 94.50 105 ALA A N 1
ATOM 802 C CA . ALA A 1 105 ? 7.617 8.704 -6.476 1.00 94.50 105 ALA A CA 1
ATOM 803 C C . ALA A 1 105 ? 6.227 8.115 -6.183 1.00 94.50 105 ALA A C 1
ATOM 805 O O . ALA A 1 105 ? 5.507 8.627 -5.325 1.00 94.50 105 ALA A O 1
ATOM 806 N N . ALA A 1 106 ? 5.879 6.997 -6.829 1.00 96.12 106 ALA A N 1
ATOM 807 C CA . ALA A 1 106 ? 4.642 6.270 -6.564 1.00 96.12 106 ALA A CA 1
ATOM 808 C C . ALA A 1 106 ? 4.569 5.784 -5.109 1.00 96.12 106 ALA A C 1
ATOM 810 O O . ALA A 1 106 ? 3.557 5.977 -4.443 1.00 96.12 106 ALA A O 1
ATOM 811 N N . LEU A 1 107 ? 5.647 5.204 -4.577 1.00 97.31 107 LEU A N 1
ATOM 812 C CA . LEU A 1 107 ? 5.724 4.739 -3.192 1.00 97.31 107 LEU A CA 1
ATOM 813 C C . LEU A 1 107 ? 5.573 5.873 -2.171 1.00 97.31 107 LEU A C 1
ATOM 815 O O . LEU A 1 107 ? 4.880 5.696 -1.162 1.00 97.31 107 LEU A O 1
ATOM 819 N N . ALA A 1 108 ? 6.187 7.032 -2.426 1.00 97.12 108 ALA A N 1
ATOM 820 C CA . ALA A 1 108 ? 6.022 8.220 -1.593 1.00 97.12 108 ALA A CA 1
ATOM 821 C C . ALA A 1 108 ? 4.566 8.718 -1.622 1.00 97.12 108 ALA A C 1
ATOM 823 O O . ALA A 1 108 ? 3.970 8.939 -0.566 1.00 97.12 108 ALA A O 1
ATOM 824 N N . ALA A 1 109 ? 3.958 8.799 -2.812 1.00 97.56 109 ALA A N 1
ATOM 825 C CA . ALA A 1 109 ? 2.558 9.182 -2.986 1.00 97.56 109 ALA A CA 1
ATOM 826 C C . ALA A 1 109 ? 1.591 8.201 -2.297 1.00 97.56 109 ALA A C 1
ATOM 828 O O . ALA A 1 109 ? 0.689 8.625 -1.577 1.00 97.56 109 ALA A O 1
ATOM 829 N N . ILE A 1 110 ? 1.804 6.892 -2.457 1.00 98.56 110 ILE A N 1
ATOM 830 C CA . ILE A 1 110 ? 1.041 5.826 -1.792 1.00 98.56 110 ILE A CA 1
ATOM 831 C C . ILE A 1 110 ? 1.156 5.949 -0.268 1.00 98.56 110 ILE A C 1
ATOM 833 O O . ILE A 1 110 ? 0.148 5.888 0.437 1.00 98.56 110 ILE A O 1
ATOM 837 N N . SER A 1 111 ? 2.373 6.141 0.246 1.00 98.50 111 SER A N 1
ATOM 838 C CA . SER A 1 111 ? 2.615 6.265 1.687 1.00 98.50 111 SER A CA 1
ATOM 839 C C . SER A 1 111 ? 1.928 7.499 2.267 1.00 98.50 111 SER A C 1
ATOM 841 O O . SER A 1 111 ? 1.290 7.411 3.317 1.00 98.50 111 SER A O 1
ATOM 843 N N . ASP A 1 112 ? 2.000 8.632 1.563 1.00 98.06 112 ASP A N 1
ATOM 844 C CA . ASP A 1 112 ? 1.290 9.855 1.932 1.00 98.06 112 ASP A CA 1
ATOM 845 C C . ASP A 1 112 ? -0.228 9.647 1.927 1.00 98.06 112 ASP A C 1
ATOM 847 O O . ASP A 1 112 ? -0.892 9.987 2.901 1.00 98.06 112 ASP A O 1
ATOM 851 N N . LEU A 1 113 ? -0.783 9.017 0.886 1.00 98.50 113 LEU A N 1
ATOM 852 C CA . LEU A 1 113 ? -2.213 8.717 0.790 1.00 98.50 113 LEU A CA 1
ATOM 853 C C . LEU A 1 113 ? -2.707 7.863 1.962 1.00 98.50 113 LEU A C 1
ATOM 855 O O . LEU A 1 113 ? -3.749 8.176 2.549 1.00 98.50 113 LEU A O 1
ATOM 859 N N . ILE A 1 114 ? -1.972 6.804 2.312 1.00 98.50 114 ILE A N 1
ATOM 860 C CA . ILE A 1 114 ? -2.297 5.927 3.445 1.00 98.50 114 ILE A CA 1
ATOM 861 C C . ILE A 1 114 ? -2.216 6.710 4.757 1.00 98.50 114 ILE A C 1
ATOM 863 O O . ILE A 1 114 ? -3.152 6.653 5.559 1.00 98.50 114 ILE A O 1
ATOM 867 N N . ALA A 1 115 ? -1.142 7.475 4.969 1.00 97.81 115 ALA A N 1
ATOM 868 C CA . ALA A 1 115 ? -0.958 8.272 6.177 1.00 97.81 115 ALA A CA 1
ATOM 869 C C . ALA A 1 115 ? -2.052 9.339 6.324 1.00 97.81 115 ALA A C 1
ATOM 871 O O . ALA A 1 115 ? -2.716 9.395 7.356 1.00 97.81 115 ALA A O 1
ATOM 872 N N . THR A 1 116 ? -2.304 10.148 5.290 1.00 96.94 116 THR A N 1
ATOM 873 C CA . THR A 1 116 ? -3.348 11.183 5.309 1.00 96.94 116 THR A CA 1
ATOM 874 C C . THR A 1 116 ? -4.733 10.580 5.536 1.00 96.94 116 THR A C 1
ATOM 876 O O . THR A 1 116 ? -5.501 11.118 6.328 1.00 96.94 116 THR A O 1
ATOM 879 N N . SER A 1 117 ? -5.055 9.451 4.899 1.00 96.69 117 SER A N 1
ATOM 880 C CA . SER A 1 117 ? -6.369 8.809 5.055 1.00 96.69 117 SER A CA 1
ATOM 881 C C . SER A 1 117 ? -6.559 8.191 6.442 1.00 96.69 117 SER A C 1
ATOM 883 O O . SER A 1 117 ? -7.640 8.298 7.016 1.00 96.69 117 SER A O 1
ATOM 885 N N . THR A 1 118 ? -5.502 7.615 7.018 1.00 95.69 118 THR A N 1
ATOM 886 C CA . THR A 1 118 ? -5.516 7.087 8.393 1.00 95.69 118 THR A CA 1
ATOM 887 C C . THR A 1 118 ? -5.705 8.211 9.413 1.00 95.69 118 THR A C 1
ATOM 889 O O . THR A 1 118 ? -6.591 8.144 10.263 1.00 95.69 118 THR A O 1
ATOM 892 N N . LEU A 1 119 ? -4.932 9.292 9.278 1.00 93.81 119 LEU A N 1
ATOM 893 C CA . LEU A 1 119 ? -4.992 10.453 10.168 1.00 93.81 119 LEU A CA 1
ATOM 894 C C . LEU A 1 119 ? -6.314 11.225 10.043 1.00 93.81 119 LEU A C 1
ATOM 896 O O . LEU A 1 119 ? -6.802 11.761 11.034 1.00 93.81 119 LEU A O 1
ATOM 900 N N . ALA A 1 120 ? -6.930 11.253 8.856 1.00 91.19 120 ALA A N 1
ATOM 901 C CA . ALA A 1 120 ? -8.260 11.832 8.664 1.00 91.19 120 ALA A CA 1
ATOM 902 C C . ALA A 1 120 ? -9.343 11.081 9.460 1.00 91.19 120 ALA A C 1
ATOM 904 O O . ALA A 1 120 ? -10.299 11.702 9.916 1.00 91.19 120 ALA A O 1
ATOM 905 N N . GLY A 1 121 ? -9.159 9.776 9.688 1.00 87.69 121 GLY A N 1
ATOM 906 C CA . GLY A 1 121 ? -9.966 8.975 10.613 1.00 87.69 121 GLY A CA 1
ATOM 907 C C . GLY A 1 121 ? -9.569 9.127 12.087 1.00 87.69 121 GLY A C 1
ATOM 908 O O . GLY A 1 121 ? -10.003 8.328 12.907 1.00 87.69 121 GLY A O 1
ATOM 909 N N . ARG A 1 122 ? -8.714 10.106 12.430 1.00 87.69 122 ARG A N 1
ATOM 910 C CA . ARG A 1 122 ? -8.104 10.292 13.766 1.00 87.69 122 ARG A CA 1
ATOM 911 C C . ARG A 1 122 ? -7.301 9.077 14.247 1.00 87.69 122 ARG A C 1
ATOM 913 O O . ARG A 1 122 ? -7.127 8.888 15.447 1.00 87.69 122 ARG A O 1
ATOM 920 N N . GLY A 1 123 ? -6.842 8.272 13.292 1.00 91.50 123 GLY A N 1
ATOM 921 C CA . GLY A 1 123 ? -6.081 7.051 13.488 1.00 91.50 123 GLY A CA 1
ATOM 922 C C . GLY A 1 123 ? -4.584 7.256 13.690 1.00 91.50 123 GLY A C 1
ATOM 923 O O . GLY A 1 123 ? -4.076 8.373 13.602 1.00 91.50 123 GLY A O 1
ATOM 924 N N . ASP A 1 124 ? -3.882 6.140 13.872 1.00 95.75 124 ASP A N 1
ATOM 925 C CA . ASP A 1 124 ? -2.427 6.081 14.021 1.00 95.75 124 ASP A CA 1
ATOM 926 C C . ASP A 1 124 ? -1.784 5.395 12.810 1.00 95.75 124 ASP A C 1
ATOM 928 O O . ASP A 1 124 ? -2.239 4.342 12.355 1.00 95.75 124 ASP A O 1
ATOM 932 N N . VAL A 1 125 ? -0.694 5.970 12.296 1.00 97.88 125 VAL A N 1
ATOM 933 C CA . VAL A 1 125 ? 0.065 5.418 11.166 1.00 97.88 125 VAL A CA 1
ATOM 934 C C . VAL A 1 125 ? 1.464 4.995 11.601 1.00 97.88 125 VAL A C 1
ATOM 936 O O . VAL A 1 125 ? 2.183 5.751 12.249 1.00 97.88 125 VAL A O 1
ATOM 939 N N . GLY A 1 126 ? 1.848 3.770 11.259 1.00 98.31 126 GLY A N 1
ATOM 940 C CA . GLY A 1 126 ? 3.194 3.232 11.425 1.00 98.31 126 GLY A CA 1
ATOM 941 C C . GLY A 1 126 ? 3.851 2.930 10.082 1.00 98.31 126 GLY A C 1
ATOM 942 O O . GLY A 1 126 ? 3.211 2.952 9.027 1.00 98.31 126 GLY A O 1
ATOM 943 N N . TYR A 1 127 ? 5.141 2.622 10.124 1.00 98.69 127 TYR A N 1
ATOM 944 C CA . TYR A 1 127 ? 5.938 2.344 8.936 1.00 98.69 127 TYR A CA 1
ATOM 945 C C . TYR A 1 127 ? 7.017 1.308 9.231 1.00 98.69 127 TYR A C 1
ATOM 947 O O . TYR A 1 127 ? 7.588 1.277 10.320 1.00 98.69 127 TYR A O 1
ATOM 955 N N . LEU A 1 128 ? 7.304 0.470 8.247 1.00 98.50 128 LEU A N 1
ATOM 956 C CA . LEU A 1 128 ? 8.343 -0.537 8.290 1.00 98.50 128 LEU A CA 1
ATOM 957 C C . LEU A 1 128 ? 9.001 -0.650 6.922 1.00 98.50 128 LEU A C 1
ATOM 959 O O . LEU A 1 128 ? 8.320 -0.863 5.924 1.00 98.50 128 LEU A O 1
ATOM 963 N N . ASP A 1 129 ? 10.323 -0.609 6.888 1.00 97.81 129 ASP A N 1
ATOM 964 C CA . ASP A 1 129 ? 11.086 -1.147 5.768 1.00 97.81 129 ASP A CA 1
ATOM 965 C C . ASP A 1 129 ? 12.300 -1.933 6.268 1.00 97.81 129 ASP A C 1
ATOM 967 O O . ASP A 1 129 ? 12.578 -2.007 7.469 1.00 97.81 129 ASP A O 1
ATOM 971 N N . VAL A 1 130 ? 12.990 -2.568 5.330 1.00 96.19 130 VAL A N 1
ATOM 972 C CA . VAL A 1 130 ? 14.273 -3.231 5.540 1.00 96.19 130 VAL A CA 1
ATOM 973 C C . VAL A 1 130 ? 15.192 -2.738 4.433 1.00 96.19 130 VAL A C 1
ATOM 975 O O . VAL A 1 130 ? 14.906 -2.977 3.268 1.00 96.19 130 VAL A O 1
ATOM 978 N N . SER A 1 131 ? 16.265 -2.032 4.782 1.00 92.31 131 SER A N 1
ATOM 979 C CA . SER A 1 131 ? 17.252 -1.504 3.825 1.00 92.31 131 SER A CA 1
ATOM 980 C C . SER A 1 131 ? 18.648 -1.495 4.458 1.00 92.31 131 SER A C 1
ATOM 982 O O . SER A 1 131 ? 18.794 -1.845 5.631 1.00 92.31 131 SER A O 1
ATOM 984 N N . GLY A 1 132 ? 19.687 -1.090 3.721 1.00 83.44 132 GLY A N 1
ATOM 985 C CA . GLY A 1 132 ? 21.009 -0.821 4.294 1.00 83.44 132 GLY A CA 1
ATOM 986 C C . GLY A 1 132 ? 21.616 -2.021 5.023 1.00 83.44 132 GLY A C 1
ATOM 987 O O . GLY A 1 132 ? 21.843 -1.963 6.235 1.00 83.44 132 GLY A O 1
ATOM 988 N N . ARG A 1 133 ? 21.897 -3.103 4.281 1.00 80.75 133 ARG A N 1
ATOM 989 C CA . ARG A 1 133 ? 22.341 -4.415 4.810 1.00 80.75 133 ARG A CA 1
ATOM 990 C C . ARG A 1 133 ? 21.282 -5.108 5.674 1.00 80.75 133 ARG A C 1
ATOM 992 O O . ARG A 1 133 ? 21.577 -5.573 6.774 1.00 80.75 133 ARG A O 1
ATOM 999 N N . ASP A 1 134 ? 20.052 -5.148 5.173 1.00 85.38 134 ASP A N 1
ATOM 1000 C CA . ASP A 1 134 ? 18.924 -5.850 5.790 1.00 85.38 134 ASP A CA 1
ATOM 1001 C C . ASP A 1 134 ? 18.621 -5.425 7.238 1.00 85.38 134 ASP A C 1
ATOM 1003 O O . ASP A 1 134 ? 18.211 -6.229 8.078 1.00 85.38 134 ASP A O 1
ATOM 1007 N N . ARG A 1 135 ? 18.793 -4.132 7.543 1.00 92.38 135 ARG A N 1
ATOM 1008 C CA . ARG A 1 135 ? 18.438 -3.561 8.844 1.00 92.38 135 ARG A CA 1
ATOM 1009 C C . ARG A 1 135 ? 16.980 -3.101 8.827 1.00 92.38 135 ARG A C 1
ATOM 1011 O O . ARG A 1 135 ? 16.644 -2.207 8.049 1.00 92.38 135 ARG A O 1
ATOM 1018 N N . PRO A 1 136 ? 16.107 -3.665 9.682 1.00 96.38 136 PRO A N 1
ATOM 1019 C CA . PRO A 1 136 ? 14.737 -3.192 9.776 1.00 96.38 136 PRO A CA 1
ATOM 1020 C C . PRO A 1 136 ? 14.673 -1.794 10.393 1.00 96.38 136 PRO A C 1
ATOM 1022 O O . PRO A 1 136 ? 15.276 -1.542 11.438 1.00 96.38 136 PRO A O 1
ATOM 1025 N N . PHE A 1 137 ? 13.890 -0.912 9.784 1.00 97.44 137 PHE A N 1
ATOM 1026 C CA . PHE A 1 137 ? 13.535 0.389 10.334 1.00 97.44 137 PHE A CA 1
ATOM 1027 C C . PHE A 1 137 ? 12.049 0.385 10.681 1.00 97.44 137 PHE A C 1
ATOM 1029 O O . PHE A 1 137 ? 11.196 0.361 9.796 1.00 97.44 137 PHE A O 1
ATOM 1036 N N . TRP A 1 138 ? 11.742 0.381 11.977 1.00 97.88 138 TRP A N 1
ATOM 1037 C CA . TRP A 1 138 ? 10.378 0.319 12.495 1.00 97.88 138 TRP A CA 1
ATOM 1038 C C . TRP A 1 138 ? 9.963 1.650 13.120 1.00 97.88 138 TRP A C 1
ATOM 1040 O O . TRP A 1 138 ? 10.574 2.107 14.086 1.00 97.88 138 TRP A O 1
ATOM 1050 N N . LEU A 1 139 ? 8.868 2.218 12.621 1.00 97.88 139 LEU A N 1
ATOM 1051 C CA . LEU A 1 139 ? 8.138 3.314 13.246 1.00 97.88 139 LEU A CA 1
ATOM 1052 C C . LEU A 1 139 ? 6.806 2.786 13.764 1.00 97.88 139 LEU A C 1
ATOM 1054 O O . LEU A 1 139 ? 5.891 2.501 12.988 1.00 97.88 139 LEU A O 1
ATOM 1058 N N . ALA A 1 140 ? 6.696 2.682 15.088 1.00 96.62 140 ALA A N 1
ATOM 1059 C CA . ALA A 1 140 ? 5.452 2.286 15.734 1.00 96.62 140 ALA A CA 1
ATOM 1060 C C . ALA A 1 140 ? 4.310 3.252 15.375 1.00 96.62 140 ALA A C 1
ATOM 1062 O O . ALA A 1 140 ? 4.567 4.463 15.306 1.00 96.62 140 ALA A O 1
ATOM 1063 N N . PRO A 1 141 ? 3.070 2.750 15.193 1.00 97.00 141 PRO A N 1
ATOM 1064 C CA . PRO A 1 141 ? 1.922 3.595 14.918 1.00 97.00 141 PRO A CA 1
ATOM 1065 C C . PRO A 1 141 ? 1.822 4.773 15.882 1.00 97.00 141 PRO A C 1
ATOM 1067 O O . PRO A 1 141 ? 1.998 4.624 17.091 1.00 97.00 141 PRO A O 1
ATOM 1070 N N . GLY A 1 142 ? 1.581 5.950 15.320 1.00 94.75 142 GLY A N 1
ATOM 1071 C CA . GLY A 1 142 ? 1.321 7.165 16.073 1.00 94.75 142 GLY A CA 1
ATOM 1072 C C . GLY A 1 142 ? 0.624 8.208 15.210 1.00 94.75 142 GLY A C 1
ATOM 1073 O O . GLY A 1 142 ? 0.421 8.006 14.010 1.00 94.75 142 GLY A O 1
ATOM 1074 N N . GLY A 1 143 ? 0.279 9.332 15.834 1.00 93.00 143 GLY A N 1
ATOM 1075 C CA . GLY A 1 143 ? -0.489 10.394 15.196 1.00 93.00 143 GLY A CA 1
ATOM 1076 C C . GLY A 1 143 ? 0.291 11.199 14.148 1.00 93.00 143 GLY A C 1
ATOM 1077 O O . GLY A 1 143 ? 1.273 10.754 13.554 1.00 93.00 143 GLY A O 1
ATOM 1078 N N . ALA A 1 144 ? -0.137 12.443 13.925 1.00 93.81 144 ALA A N 1
ATOM 1079 C CA . ALA A 1 144 ? 0.270 13.249 12.770 1.00 93.81 144 ALA A CA 1
ATOM 1080 C C . ALA A 1 144 ? 1.791 13.446 12.590 1.00 93.81 144 ALA A C 1
ATOM 1082 O O . ALA A 1 144 ? 2.245 13.591 11.455 1.00 93.81 144 ALA A O 1
ATOM 1083 N N . ALA A 1 145 ? 2.582 13.395 13.670 1.00 95.50 145 ALA A N 1
ATOM 1084 C CA . ALA A 1 145 ? 4.043 13.507 13.623 1.00 95.50 145 ALA A CA 1
ATOM 1085 C C . ALA A 1 145 ? 4.724 12.388 12.808 1.00 95.50 145 ALA A C 1
ATOM 1087 O O . ALA A 1 145 ? 5.821 12.591 12.293 1.00 95.50 145 ALA A O 1
ATOM 1088 N N . ARG A 1 146 ? 4.066 11.234 12.625 1.00 97.12 146 ARG A N 1
ATOM 1089 C CA . ARG A 1 146 ? 4.599 10.119 11.827 1.00 97.12 146 ARG A CA 1
ATOM 1090 C C . ARG A 1 146 ? 4.640 10.409 10.335 1.00 97.12 146 ARG A C 1
ATOM 1092 O O . ARG A 1 146 ? 5.528 9.923 9.646 1.00 97.12 146 ARG A O 1
ATOM 1099 N N . ARG A 1 147 ? 3.727 11.232 9.817 1.00 97.12 147 ARG A N 1
ATOM 1100 C CA . ARG A 1 147 ? 3.675 11.560 8.385 1.00 97.12 147 ARG A CA 1
ATOM 1101 C C . ARG A 1 147 ? 4.972 12.215 7.868 1.00 97.12 147 ARG A C 1
ATOM 1103 O O . ARG A 1 147 ? 5.530 11.685 6.909 1.00 97.12 147 ARG A O 1
ATOM 1110 N N . PRO A 1 148 ? 5.495 13.305 8.468 1.00 97.94 148 PRO A N 1
ATOM 1111 C CA . PRO A 1 148 ? 6.771 13.877 8.032 1.00 97.94 148 PRO A CA 1
ATOM 1112 C C . PRO A 1 148 ? 7.972 12.955 8.292 1.00 97.94 148 PRO A C 1
ATOM 1114 O O . PRO A 1 148 ? 8.938 13.001 7.538 1.00 97.94 148 PRO A O 1
ATOM 1117 N N . GLU A 1 149 ? 7.931 12.095 9.312 1.00 98.31 149 GLU A N 1
ATOM 1118 C CA . GLU A 1 149 ? 8.997 11.115 9.572 1.00 98.31 149 GLU A CA 1
ATOM 1119 C C . GLU A 1 149 ? 9.071 10.046 8.471 1.00 98.31 149 GLU A C 1
ATOM 1121 O O . GLU A 1 149 ? 10.153 9.728 7.980 1.00 98.31 149 GLU A O 1
ATOM 1126 N N . ILE A 1 150 ? 7.912 9.562 8.015 1.00 98.44 150 ILE A N 1
ATOM 1127 C CA . ILE A 1 150 ? 7.802 8.647 6.874 1.00 98.44 150 ILE A CA 1
ATOM 1128 C C . ILE A 1 150 ? 8.328 9.319 5.600 1.00 98.44 150 ILE A C 1
ATOM 1130 O O . ILE A 1 150 ? 9.099 8.705 4.867 1.00 98.44 150 ILE A O 1
ATOM 1134 N N . ALA A 1 151 ? 7.970 10.584 5.350 1.00 97.88 151 ALA A N 1
ATOM 1135 C CA . ALA A 1 151 ? 8.477 11.334 4.197 1.00 97.88 151 ALA A CA 1
ATOM 1136 C C . ALA A 1 151 ? 10.013 11.462 4.218 1.00 97.88 151 ALA A C 1
ATOM 1138 O O . ALA A 1 151 ? 10.670 11.115 3.241 1.00 97.88 151 ALA A O 1
ATOM 1139 N N . ARG A 1 152 ? 10.603 11.828 5.365 1.00 98.19 152 ARG A N 1
ATOM 1140 C CA . ARG A 1 152 ? 12.069 11.861 5.531 1.00 98.19 152 ARG A CA 1
ATOM 1141 C C . ARG A 1 152 ? 12.710 10.491 5.319 1.00 98.19 152 ARG A C 1
ATOM 1143 O O . ARG A 1 152 ? 13.808 10.400 4.778 1.00 98.19 152 ARG A O 1
ATOM 1150 N N . ARG A 1 153 ? 12.038 9.407 5.724 1.00 97.25 153 ARG A N 1
ATOM 1151 C CA . ARG A 1 153 ? 12.530 8.045 5.476 1.00 97.25 153 ARG A CA 1
ATOM 1152 C C . ARG A 1 153 ? 12.537 7.702 3.984 1.00 97.25 153 ARG A C 1
ATOM 1154 O O . ARG A 1 153 ? 13.448 7.007 3.548 1.00 97.25 153 ARG A O 1
ATOM 1161 N N . HIS A 1 154 ? 11.573 8.181 3.194 1.00 96.19 154 HIS A N 1
ATOM 1162 C CA . HIS A 1 154 ? 11.604 8.055 1.728 1.00 96.19 154 HIS A CA 1
ATOM 1163 C C . HIS A 1 154 ? 12.821 8.733 1.106 1.00 96.19 154 HIS A C 1
ATOM 1165 O O . HIS A 1 154 ? 13.447 8.127 0.243 1.00 96.19 154 HIS A O 1
ATOM 1171 N N . GLU A 1 155 ? 13.185 9.921 1.587 1.00 95.19 155 GLU A N 1
ATOM 1172 C CA . GLU A 1 155 ? 14.343 10.684 1.103 1.00 95.19 155 GLU A CA 1
ATOM 1173 C C . GLU A 1 155 ? 15.686 10.066 1.526 1.00 95.19 155 GLU A C 1
ATOM 1175 O O . GLU A 1 155 ? 16.631 10.033 0.743 1.00 95.19 155 GLU A O 1
ATOM 1180 N N . ALA A 1 156 ? 15.781 9.567 2.762 1.00 94.75 156 ALA A N 1
ATOM 1181 C CA . ALA A 1 156 ? 17.045 9.106 3.338 1.00 94.75 156 ALA A CA 1
ATOM 1182 C C . ALA A 1 156 ? 17.415 7.654 2.987 1.00 94.75 156 ALA A C 1
ATOM 1184 O O . ALA A 1 156 ? 18.582 7.274 3.076 1.00 94.75 156 ALA A O 1
ATOM 1185 N N . ALA A 1 157 ? 16.432 6.808 2.675 1.00 94.38 157 ALA A N 1
ATOM 1186 C CA . ALA A 1 157 ? 16.650 5.378 2.486 1.00 94.38 157 ALA A CA 1
ATOM 1187 C C . ALA A 1 157 ? 16.825 5.010 1.010 1.00 94.38 157 ALA A C 1
ATOM 1189 O O . ALA A 1 157 ? 15.970 5.314 0.179 1.00 94.38 157 ALA A O 1
ATOM 1190 N N . GLY A 1 158 ? 17.904 4.288 0.706 1.00 92.31 158 GLY A N 1
ATOM 1191 C CA . GLY A 1 158 ? 18.131 3.699 -0.610 1.00 92.31 158 GLY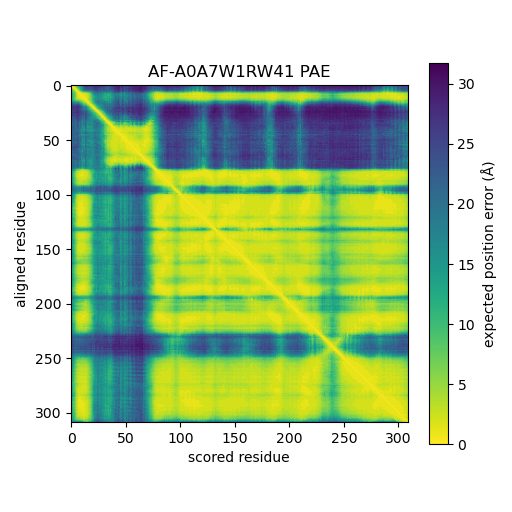 A CA 1
ATOM 1192 C C . GLY A 1 158 ? 17.280 2.453 -0.878 1.00 92.31 158 GLY A C 1
ATOM 1193 O O . GLY A 1 158 ? 16.571 1.951 -0.003 1.00 92.31 158 GLY A O 1
ATOM 1194 N N . TYR A 1 159 ? 17.388 1.954 -2.108 1.00 92.81 159 TYR A N 1
ATOM 1195 C CA . TYR A 1 159 ? 16.763 0.719 -2.583 1.00 92.81 159 TYR A CA 1
ATOM 1196 C C . TYR A 1 159 ? 17.827 -0.370 -2.781 1.00 92.81 159 TYR A C 1
ATOM 1198 O O . TYR A 1 159 ? 18.142 -0.777 -3.896 1.00 92.81 159 TYR A O 1
ATOM 1206 N N . ASP A 1 160 ? 18.455 -0.769 -1.679 1.00 91.69 160 ASP A N 1
ATOM 1207 C CA . ASP A 1 160 ? 19.625 -1.651 -1.625 1.00 91.69 160 ASP A CA 1
ATOM 1208 C C . ASP A 1 160 ? 19.363 -2.950 -0.843 1.00 91.69 160 ASP A C 1
ATOM 1210 O O . ASP A 1 160 ? 20.296 -3.650 -0.445 1.00 91.69 160 ASP A O 1
ATOM 1214 N N . ALA A 1 161 ? 18.093 -3.258 -0.578 1.00 91.62 161 ALA A N 1
ATOM 1215 C CA . ALA A 1 161 ? 17.712 -4.387 0.255 1.00 91.62 161 ALA A CA 1
ATOM 1216 C C . ALA A 1 161 ? 17.902 -5.731 -0.465 1.00 91.62 161 ALA A C 1
ATOM 1218 O O . ALA A 1 161 ? 17.757 -5.824 -1.688 1.00 91.62 161 ALA A O 1
ATOM 1219 N N . SER A 1 162 ? 18.196 -6.797 0.287 1.00 90.31 162 SER A N 1
ATOM 1220 C CA . SER A 1 162 ? 18.338 -8.127 -0.311 1.00 90.31 162 SER A CA 1
ATOM 1221 C C . SER A 1 162 ? 16.995 -8.653 -0.844 1.00 90.31 162 SER A C 1
ATOM 1223 O O . SER A 1 162 ? 15.931 -8.200 -0.404 1.00 90.31 162 SER A O 1
ATOM 1225 N N . PRO A 1 163 ? 16.996 -9.665 -1.735 1.00 86.38 163 PRO A N 1
ATOM 1226 C CA . PRO A 1 163 ? 15.760 -10.283 -2.228 1.00 86.38 163 PRO A CA 1
ATOM 1227 C C . PRO A 1 163 ? 14.842 -10.837 -1.126 1.00 86.38 163 PRO A C 1
ATOM 1229 O O . PRO A 1 163 ? 13.645 -10.983 -1.337 1.00 86.38 163 PRO A O 1
ATOM 1232 N N . THR A 1 164 ? 15.385 -11.124 0.063 1.00 87.38 164 THR A N 1
ATOM 1233 C CA . THR A 1 164 ? 14.626 -11.667 1.206 1.00 87.38 164 THR A CA 1
ATOM 1234 C C . THR A 1 164 ? 14.124 -10.596 2.180 1.00 87.38 164 THR A C 1
ATOM 1236 O O . THR A 1 164 ? 13.430 -10.909 3.152 1.00 87.38 164 THR A O 1
ATOM 1239 N N . SER A 1 165 ? 14.443 -9.324 1.926 1.00 91.00 165 SER A N 1
ATOM 1240 C CA . SER A 1 165 ? 14.141 -8.198 2.814 1.00 91.00 165 SER A CA 1
ATOM 1241 C C . SER A 1 165 ? 12.650 -8.039 3.109 1.00 91.00 165 SER A C 1
ATOM 1243 O O . SER A 1 165 ? 12.282 -7.774 4.254 1.00 91.00 165 SER A O 1
ATOM 1245 N N . LEU A 1 166 ? 11.773 -8.284 2.130 1.00 92.25 166 LEU A N 1
ATOM 1246 C CA . LEU A 1 166 ? 10.327 -8.218 2.337 1.00 92.25 166 LEU A CA 1
ATOM 1247 C C . LEU A 1 166 ? 9.841 -9.305 3.307 1.00 92.25 166 LEU A C 1
ATOM 1249 O O . LEU A 1 166 ? 9.047 -9.020 4.203 1.00 92.25 166 LEU A O 1
ATOM 1253 N N . ALA A 1 167 ? 10.355 -10.535 3.197 1.00 91.75 167 ALA A N 1
ATOM 1254 C CA . ALA A 1 167 ? 10.055 -11.596 4.159 1.00 91.75 167 ALA A CA 1
ATOM 1255 C C . ALA A 1 167 ? 10.568 -11.230 5.564 1.00 91.75 167 ALA A C 1
ATOM 1257 O O . ALA A 1 167 ? 9.842 -11.370 6.552 1.00 91.75 167 ALA A O 1
ATOM 1258 N N . LEU A 1 168 ? 11.779 -10.667 5.662 1.00 93.12 168 LEU A N 1
ATOM 1259 C CA . LEU A 1 168 ? 12.331 -10.163 6.923 1.00 93.12 168 LEU A CA 1
ATOM 1260 C C . LEU A 1 168 ? 11.493 -9.015 7.515 1.00 93.12 168 LEU A C 1
ATOM 1262 O O . LEU A 1 168 ? 11.306 -8.959 8.736 1.00 93.12 168 LEU A O 1
ATOM 1266 N N . ALA A 1 169 ? 10.944 -8.130 6.682 1.00 95.19 169 ALA A N 1
ATOM 1267 C CA . ALA A 1 169 ? 10.033 -7.074 7.107 1.00 95.19 169 ALA A CA 1
ATOM 1268 C C . ALA A 1 169 ? 8.752 -7.681 7.697 1.00 95.19 169 ALA A C 1
ATOM 1270 O O . ALA A 1 169 ? 8.371 -7.343 8.817 1.00 95.19 169 ALA A O 1
ATOM 1271 N N . LEU A 1 170 ? 8.139 -8.662 7.025 1.00 93.94 170 LEU A N 1
ATOM 1272 C CA . LEU A 1 170 ? 6.959 -9.353 7.554 1.00 93.94 170 LEU A CA 1
ATOM 1273 C C . LEU A 1 170 ? 7.252 -10.068 8.882 1.00 93.94 170 LEU A C 1
ATOM 1275 O O . LEU A 1 170 ? 6.461 -9.957 9.819 1.00 93.94 170 LEU A O 1
ATOM 1279 N N . HIS A 1 171 ? 8.394 -10.745 9.021 1.00 93.38 171 HIS A N 1
ATOM 1280 C CA . HIS A 1 171 ? 8.806 -11.340 10.298 1.00 93.38 171 HIS A CA 1
ATOM 1281 C C . HIS A 1 171 ? 9.055 -10.292 11.388 1.00 93.38 171 HIS A C 1
ATOM 1283 O O . HIS A 1 171 ? 8.724 -10.505 12.556 1.00 93.38 171 HIS A O 1
ATOM 1289 N N . THR A 1 172 ? 9.610 -9.137 11.029 1.00 95.19 172 THR A N 1
ATOM 1290 C CA . THR A 1 172 ? 9.814 -8.029 11.966 1.00 95.19 172 THR A CA 1
ATOM 1291 C C . THR A 1 172 ? 8.486 -7.450 12.437 1.00 95.19 172 THR A C 1
ATOM 1293 O O . THR A 1 172 ? 8.299 -7.272 13.641 1.00 95.19 172 THR A O 1
ATOM 1296 N N . LEU A 1 173 ? 7.517 -7.285 11.537 1.00 95.38 173 LEU A N 1
ATOM 1297 C CA . LEU A 1 173 ? 6.166 -6.863 11.893 1.00 95.38 173 LEU A CA 1
ATOM 1298 C C . LEU A 1 173 ? 5.508 -7.830 12.891 1.00 95.38 173 LEU A C 1
ATOM 1300 O O . LEU A 1 173 ? 4.899 -7.393 13.866 1.00 95.38 173 LEU A O 1
ATOM 1304 N N . GLN A 1 174 ? 5.685 -9.145 12.709 1.00 92.94 174 GLN A N 1
ATOM 1305 C CA . GLN A 1 174 ? 5.170 -10.161 13.642 1.00 92.94 174 GLN A CA 1
ATOM 1306 C C . GLN A 1 174 ? 5.736 -9.988 15.062 1.00 92.94 174 GLN A C 1
ATOM 1308 O O . GLN A 1 174 ? 5.008 -10.165 16.041 1.00 92.94 174 GLN A O 1
ATOM 1313 N N . ARG A 1 175 ? 7.012 -9.599 15.198 1.00 92.81 175 ARG A N 1
ATOM 1314 C CA . ARG A 1 175 ? 7.632 -9.304 16.505 1.00 92.81 175 ARG A CA 1
ATOM 1315 C C . ARG A 1 175 ? 7.019 -8.066 17.162 1.00 92.81 175 ARG A C 1
ATOM 1317 O O . ARG A 1 175 ? 6.855 -8.039 18.380 1.00 92.81 175 ARG A O 1
ATOM 1324 N N . HIS A 1 176 ? 6.596 -7.093 16.360 1.00 92.31 176 HIS A N 1
ATOM 1325 C CA . HIS A 1 176 ? 5.923 -5.877 16.820 1.00 92.31 176 HIS A CA 1
ATOM 1326 C C . HIS A 1 176 ? 4.400 -6.003 16.929 1.00 92.31 176 HIS A C 1
ATOM 1328 O O . HIS A 1 176 ? 3.729 -5.007 17.192 1.00 92.31 176 HIS A O 1
ATOM 1334 N N . ARG A 1 177 ? 3.829 -7.211 16.833 1.00 89.19 177 ARG A N 1
ATOM 1335 C CA . ARG A 1 177 ? 2.370 -7.417 16.847 1.00 89.19 177 ARG A CA 1
ATOM 1336 C C . ARG A 1 177 ? 1.624 -6.771 18.019 1.00 89.19 177 ARG A C 1
ATOM 1338 O O . ARG A 1 177 ? 0.475 -6.398 17.865 1.00 89.19 177 ARG A O 1
ATOM 1345 N N . ARG A 1 178 ? 2.271 -6.606 19.181 1.00 86.00 178 ARG A N 1
ATOM 1346 C CA . ARG A 1 178 ? 1.682 -5.950 20.368 1.00 86.00 178 ARG A CA 1
ATOM 1347 C C . ARG A 1 178 ? 1.401 -4.456 20.165 1.00 86.00 178 ARG A C 1
ATOM 1349 O O . ARG A 1 178 ? 0.635 -3.884 20.925 1.00 86.00 178 ARG A O 1
ATOM 1356 N N . SER A 1 179 ? 2.031 -3.840 19.168 1.00 87.75 179 SER A N 1
ATOM 1357 C CA . SER A 1 179 ? 1.812 -2.440 18.788 1.00 87.75 179 SER A CA 1
ATOM 1358 C C . SER A 1 179 ? 0.746 -2.257 17.702 1.00 87.75 179 SER A C 1
ATOM 1360 O O . SER A 1 179 ? 0.444 -1.121 17.354 1.00 87.75 179 SER A O 1
ATOM 1362 N N . LEU A 1 180 ? 0.170 -3.350 17.180 1.00 87.62 180 LEU A N 1
ATOM 1363 C CA . LEU A 1 180 ? -0.920 -3.312 16.207 1.00 87.62 180 LEU A CA 1
ATOM 1364 C C . LEU A 1 180 ? -2.176 -3.979 16.790 1.00 87.62 180 LEU A C 1
ATOM 1366 O O . LEU A 1 180 ? -2.195 -5.204 16.951 1.00 87.62 180 LEU A O 1
ATOM 1370 N N . PRO A 1 181 ? -3.243 -3.209 17.047 1.00 85.44 181 PRO A N 1
ATOM 1371 C CA . PRO A 1 181 ? -4.574 -3.739 17.324 1.00 85.44 181 PRO A CA 1
ATOM 1372 C C . PRO A 1 181 ? -5.069 -4.779 16.310 1.00 85.44 181 PRO A C 1
ATOM 1374 O O . PRO A 1 181 ? -4.726 -4.719 15.124 1.00 85.44 181 PRO A O 1
ATOM 1377 N N . SER A 1 182 ? -5.953 -5.685 16.741 1.00 83.62 182 SER A N 1
ATOM 1378 C CA . SER A 1 182 ? -6.799 -6.440 15.805 1.00 83.62 182 SER A CA 1
ATOM 1379 C C . SER A 1 182 ? -7.589 -5.465 14.925 1.00 83.62 182 SER A C 1
ATOM 1381 O O . SER A 1 182 ? -7.969 -4.391 15.376 1.00 83.62 182 SER A O 1
ATOM 1383 N N . GLY A 1 183 ? -7.804 -5.806 13.655 1.00 85.75 183 GLY A N 1
ATOM 1384 C CA . GLY A 1 183 ? -8.448 -4.903 12.697 1.00 85.75 183 GLY A CA 1
ATOM 1385 C C . GLY A 1 183 ? -7.531 -3.828 12.098 1.00 85.75 183 GLY A C 1
ATOM 1386 O O . GLY A 1 183 ? -7.964 -3.131 11.183 1.00 85.75 183 GLY A O 1
ATOM 1387 N N . SER A 1 184 ? -6.264 -3.727 12.530 1.00 92.31 184 SER A N 1
ATOM 1388 C CA . SER A 1 184 ? -5.284 -2.831 11.895 1.00 92.31 184 SER A CA 1
ATOM 1389 C C . SER A 1 184 ? -5.096 -3.156 10.412 1.00 92.31 184 SER A C 1
ATOM 1391 O O . SER A 1 184 ? -5.035 -4.327 10.022 1.00 92.31 184 SER A O 1
ATOM 1393 N N . PHE A 1 185 ? -4.923 -2.122 9.594 1.00 96.25 185 PHE A N 1
ATOM 1394 C CA . PHE A 1 185 ? -4.555 -2.252 8.190 1.00 96.25 185 PHE A CA 1
ATOM 1395 C C . PHE A 1 185 ? -3.042 -2.413 8.051 1.00 96.25 185 PHE A C 1
ATOM 1397 O O . PHE A 1 185 ? -2.266 -1.658 8.633 1.00 96.25 185 PHE A O 1
ATOM 1404 N N . VAL A 1 186 ? -2.606 -3.377 7.244 1.00 97.50 186 VAL A N 1
ATOM 1405 C CA . VAL A 1 186 ? -1.188 -3.580 6.916 1.00 97.50 186 VAL A CA 1
ATOM 1406 C C . VAL A 1 186 ? -1.034 -3.498 5.406 1.00 97.50 186 VAL A C 1
ATOM 1408 O O . VAL A 1 186 ? -1.362 -4.446 4.695 1.00 97.50 186 VAL A O 1
ATOM 1411 N N . PHE A 1 187 ? -0.547 -2.367 4.909 1.00 98.44 187 PHE A N 1
ATOM 1412 C CA . PHE A 1 187 ? -0.298 -2.155 3.487 1.00 98.44 187 PHE A CA 1
ATOM 1413 C C . PHE A 1 187 ? 1.102 -2.646 3.141 1.00 98.44 187 PHE A C 1
ATOM 1415 O O . PHE A 1 187 ? 2.077 -2.095 3.638 1.00 98.44 187 PHE A O 1
ATOM 1422 N N . VAL A 1 188 ? 1.208 -3.680 2.308 1.00 97.94 188 VAL A N 1
ATOM 1423 C CA . VAL A 1 188 ? 2.497 -4.240 1.876 1.00 97.94 188 VAL A CA 1
ATOM 1424 C C . VAL A 1 188 ? 2.794 -3.749 0.464 1.00 97.94 188 VAL A C 1
ATOM 1426 O O . VAL A 1 188 ? 2.232 -4.273 -0.496 1.00 97.94 188 VAL A O 1
ATOM 1429 N N . CYS A 1 189 ? 3.636 -2.726 0.347 1.00 98.12 189 CYS A N 1
ATOM 1430 C CA . CYS A 1 189 ? 3.964 -2.031 -0.894 1.00 98.12 189 CYS A CA 1
ATOM 1431 C C . CYS A 1 189 ? 5.209 -2.641 -1.544 1.00 98.12 189 CYS A C 1
ATOM 1433 O O . CYS A 1 189 ? 6.314 -2.457 -1.041 1.00 98.12 189 CYS A O 1
ATOM 1435 N N . SER A 1 190 ? 5.029 -3.349 -2.657 1.00 96.44 190 SER A N 1
ATOM 1436 C CA . SER A 1 190 ? 6.102 -4.004 -3.415 1.00 96.44 190 SER A CA 1
ATOM 1437 C C . SER A 1 190 ? 5.689 -4.146 -4.877 1.00 96.44 190 SER A C 1
ATOM 1439 O O . SER A 1 190 ? 4.503 -4.152 -5.208 1.00 96.44 190 SER A O 1
ATOM 1441 N N . ASP A 1 191 ? 6.654 -4.290 -5.772 1.00 94.62 191 ASP A N 1
ATOM 1442 C CA . ASP A 1 191 ? 6.400 -4.718 -7.141 1.00 94.62 191 ASP A CA 1
ATOM 1443 C C . ASP A 1 191 ? 6.226 -6.243 -7.252 1.00 94.62 191 ASP A C 1
ATOM 1445 O O . ASP A 1 191 ? 5.733 -6.722 -8.270 1.00 94.62 191 ASP A O 1
ATOM 1449 N N . PHE A 1 192 ? 6.576 -7.014 -6.215 1.00 93.50 192 PHE A N 1
ATOM 1450 C CA . PHE A 1 192 ? 6.550 -8.480 -6.183 1.00 93.50 192 PHE A CA 1
ATOM 1451 C C . PHE A 1 192 ? 7.219 -9.126 -7.413 1.00 93.50 192 PHE A C 1
ATOM 1453 O O . PHE A 1 192 ? 6.742 -10.139 -7.936 1.00 93.50 192 PHE A O 1
ATOM 1460 N N . LEU A 1 193 ? 8.285 -8.501 -7.925 1.00 88.44 193 LEU A N 1
ATOM 1461 C CA . LEU A 1 193 ? 9.106 -9.041 -9.014 1.00 88.44 193 LEU A CA 1
ATOM 1462 C C . LEU A 1 193 ? 10.219 -9.949 -8.495 1.00 88.44 193 LEU A C 1
ATOM 1464 O O . LEU A 1 193 ? 10.591 -10.907 -9.174 1.00 88.44 193 LEU A O 1
ATOM 1468 N N . ALA A 1 194 ? 10.740 -9.634 -7.309 1.00 82.31 194 ALA A N 1
ATOM 1469 C CA . ALA A 1 194 ? 11.677 -10.474 -6.575 1.00 82.31 194 ALA A CA 1
ATOM 1470 C C . ALA A 1 194 ? 10.968 -11.697 -5.961 1.00 82.31 194 ALA A C 1
ATOM 1472 O O . ALA A 1 194 ? 9.766 -11.900 -6.147 1.00 82.31 194 ALA A O 1
ATOM 1473 N N . GLU A 1 195 ? 11.714 -12.529 -5.232 1.00 76.56 195 GLU A N 1
ATOM 1474 C CA . GLU A 1 195 ? 11.155 -13.701 -4.557 1.00 76.56 195 GLU A CA 1
ATOM 1475 C C . GLU A 1 195 ? 10.032 -13.278 -3.583 1.00 76.56 195 GLU A C 1
ATOM 1477 O O . GLU A 1 195 ? 10.293 -12.563 -2.611 1.00 76.56 195 GLU A O 1
ATOM 1482 N N . PRO A 1 196 ? 8.764 -13.666 -3.830 1.00 72.50 196 PRO A N 1
ATOM 1483 C CA . PRO A 1 196 ? 7.661 -13.234 -2.987 1.00 72.50 196 PRO A CA 1
ATOM 1484 C C . PRO A 1 196 ? 7.723 -13.942 -1.625 1.00 72.50 196 PRO A C 1
ATOM 1486 O O . PRO A 1 196 ? 8.147 -15.101 -1.554 1.00 72.50 196 PRO A O 1
ATOM 1489 N N . PRO A 1 197 ? 7.228 -13.317 -0.537 1.00 81.12 197 PRO A N 1
ATOM 1490 C CA . PRO A 1 197 ? 7.139 -13.990 0.753 1.00 81.12 197 PRO A CA 1
ATOM 1491 C C . PRO A 1 197 ? 6.323 -15.277 0.635 1.00 81.12 197 PRO A C 1
ATOM 1493 O O . PRO A 1 197 ? 5.341 -15.339 -0.117 1.00 81.12 197 PRO A O 1
ATOM 1496 N N . ARG A 1 198 ? 6.710 -16.309 1.391 1.00 84.25 198 ARG A N 1
ATOM 1497 C CA . ARG A 1 198 ? 6.104 -17.638 1.266 1.00 84.25 198 ARG A CA 1
ATOM 1498 C C . ARG A 1 198 ? 4.625 -17.560 1.651 1.00 84.25 198 ARG A C 1
ATOM 1500 O O . ARG A 1 198 ? 4.270 -16.787 2.543 1.00 84.25 198 ARG A O 1
ATOM 1507 N N . PRO A 1 199 ? 3.742 -18.405 1.088 1.00 84.25 199 PRO A N 1
ATOM 1508 C CA . PRO A 1 199 ? 2.328 -18.432 1.478 1.00 84.25 199 PRO A CA 1
ATOM 1509 C C . PRO A 1 199 ? 2.108 -18.530 2.999 1.00 84.25 199 PRO A C 1
ATOM 1511 O O . PRO A 1 199 ? 1.179 -17.928 3.538 1.00 84.25 199 PRO A O 1
ATOM 1514 N N . ALA A 1 200 ? 3.000 -19.232 3.705 1.00 84.56 200 ALA A N 1
ATOM 1515 C CA . ALA A 1 200 ? 2.989 -19.341 5.161 1.00 84.56 200 ALA A CA 1
ATOM 1516 C C . ALA A 1 200 ? 3.172 -17.992 5.884 1.00 84.56 200 ALA A C 1
ATOM 1518 O O . ALA A 1 200 ? 2.532 -17.774 6.913 1.00 84.56 200 ALA A O 1
ATOM 1519 N N . ASP A 1 201 ? 3.992 -17.079 5.357 1.00 86.62 201 ASP A N 1
ATOM 1520 C CA . ASP A 1 201 ? 4.235 -15.764 5.964 1.00 86.62 201 ASP A CA 1
ATOM 1521 C C . ASP A 1 201 ? 2.963 -14.915 5.924 1.00 86.62 201 ASP A C 1
ATOM 1523 O O . ASP A 1 201 ? 2.547 -14.348 6.934 1.00 86.62 201 ASP A O 1
ATOM 1527 N N . TRP A 1 202 ? 2.268 -14.930 4.786 1.00 86.88 202 TRP A N 1
ATOM 1528 C CA . TRP A 1 202 ? 0.978 -14.267 4.603 1.00 86.88 202 TRP A CA 1
ATOM 1529 C C . TRP A 1 202 ? -0.127 -14.855 5.490 1.00 86.88 202 TRP A C 1
ATOM 1531 O O . TRP A 1 202 ? -0.917 -14.115 6.083 1.00 86.88 202 TRP A O 1
ATOM 1541 N N . LEU A 1 203 ? -0.187 -16.185 5.607 1.00 82.75 203 LEU A N 1
ATOM 1542 C CA . LEU A 1 203 ? -1.156 -16.874 6.466 1.00 82.75 203 LEU A CA 1
ATOM 1543 C C . LEU A 1 203 ? -0.957 -16.523 7.945 1.00 82.75 203 LEU A C 1
ATOM 1545 O O . LEU A 1 203 ? -1.940 -16.288 8.649 1.00 82.75 203 LEU A O 1
ATOM 1549 N N . ARG A 1 204 ? 0.295 -16.416 8.408 1.00 85.62 204 ARG A N 1
ATOM 1550 C CA . ARG A 1 204 ? 0.610 -15.996 9.783 1.00 85.62 204 ARG A CA 1
ATOM 1551 C C . ARG A 1 204 ? 0.091 -14.596 10.085 1.00 85.62 204 ARG A C 1
ATOM 1553 O O . ARG A 1 204 ? -0.498 -14.397 11.141 1.00 85.62 204 ARG A O 1
ATOM 1560 N N . LEU A 1 205 ? 0.232 -13.648 9.156 1.00 85.25 205 LEU A N 1
ATOM 1561 C CA . LEU A 1 205 ? -0.292 -12.290 9.355 1.00 85.25 205 LEU A CA 1
ATOM 1562 C C . LEU A 1 205 ? -1.813 -12.276 9.546 1.00 85.25 205 LEU A C 1
ATOM 1564 O O . LEU A 1 205 ? -2.334 -11.513 10.356 1.00 85.25 205 LEU A O 1
ATOM 1568 N N . ARG A 1 206 ? -2.534 -13.164 8.852 1.00 80.81 206 ARG A N 1
ATOM 1569 C CA . ARG A 1 206 ? -3.990 -13.290 9.004 1.00 80.81 206 ARG A CA 1
ATOM 1570 C C . ARG A 1 206 ? -4.414 -13.796 10.381 1.00 80.81 206 ARG A C 1
ATOM 1572 O O . ARG A 1 206 ? -5.518 -13.467 10.810 1.00 80.81 206 ARG A O 1
ATOM 1579 N N . ALA A 1 207 ? -3.573 -14.577 11.060 1.00 84.69 207 ALA A N 1
ATOM 1580 C CA . ALA A 1 207 ? -3.864 -15.065 12.406 1.00 84.69 207 ALA A CA 1
ATOM 1581 C C . ALA A 1 207 ? -3.947 -13.922 13.434 1.00 84.69 207 ALA A C 1
ATOM 1583 O O . ALA A 1 207 ? -4.646 -14.055 14.432 1.00 84.69 207 ALA A O 1
ATOM 1584 N N . PHE A 1 208 ? -3.310 -12.776 13.163 1.00 86.56 208 PHE A N 1
ATOM 1585 C CA . PHE A 1 208 ? -3.392 -11.578 14.009 1.00 86.56 208 PHE A CA 1
ATOM 1586 C C . PHE A 1 208 ? -4.631 -10.716 13.744 1.00 86.56 208 PHE A C 1
ATOM 1588 O O . PHE A 1 208 ? -4.728 -9.616 14.275 1.00 86.56 208 PHE A O 1
ATOM 1595 N N . GLN A 1 209 ? -5.573 -11.188 12.917 1.00 86.81 209 GLN A N 1
ATOM 1596 C CA . GLN A 1 209 ? -6.792 -10.451 12.562 1.00 86.81 209 GLN A CA 1
ATOM 1597 C C . GLN A 1 209 ? -6.511 -9.069 11.941 1.00 86.81 209 GLN A C 1
ATOM 1599 O O . GLN A 1 209 ? -7.347 -8.172 12.003 1.00 86.81 209 GLN A O 1
ATOM 1604 N N . TRP A 1 210 ? -5.343 -8.896 11.320 1.00 91.25 210 TRP A N 1
ATOM 1605 C CA . TRP A 1 210 ? -5.022 -7.702 10.545 1.00 91.25 210 TRP A CA 1
ATOM 1606 C C . TRP A 1 210 ? -5.659 -7.764 9.158 1.00 91.25 210 TRP A C 1
ATOM 1608 O O . TRP A 1 210 ? -5.766 -8.830 8.535 1.00 91.25 210 TRP A O 1
ATOM 1618 N N . ASP A 1 211 ? -6.044 -6.601 8.646 1.00 93.06 211 ASP A N 1
ATOM 1619 C CA . ASP A 1 211 ? -6.437 -6.432 7.255 1.00 93.06 211 ASP A CA 1
ATOM 1620 C C . ASP A 1 211 ? -5.197 -6.150 6.408 1.00 93.06 211 ASP A C 1
ATOM 1622 O O . ASP A 1 211 ? -4.779 -5.010 6.205 1.00 93.06 211 ASP A O 1
ATOM 1626 N N . VAL A 1 212 ? -4.562 -7.228 5.955 1.00 95.31 212 VAL A N 1
ATOM 1627 C CA . VAL A 1 212 ? -3.378 -7.139 5.100 1.00 95.31 212 VAL A CA 1
ATOM 1628 C C . VAL A 1 212 ? -3.799 -6.827 3.663 1.00 95.31 212 VAL A C 1
ATOM 1630 O O . VAL A 1 212 ? -4.589 -7.556 3.054 1.00 95.31 212 VAL A O 1
ATOM 1633 N N . VAL A 1 213 ? -3.228 -5.761 3.110 1.00 96.81 213 VAL A N 1
ATOM 1634 C CA . VAL A 1 213 ? -3.509 -5.229 1.777 1.00 96.81 213 VAL A CA 1
ATOM 1635 C C . VAL A 1 213 ? -2.212 -5.213 0.962 1.00 96.81 213 VAL A C 1
ATOM 1637 O O . VAL A 1 213 ? -1.392 -4.312 1.135 1.00 96.81 213 VAL A O 1
ATOM 1640 N N . PRO A 1 214 ? -1.992 -6.187 0.063 1.00 97.25 214 PRO A N 1
ATOM 1641 C CA . PRO A 1 214 ? -0.897 -6.105 -0.897 1.00 97.25 214 PRO A CA 1
ATOM 1642 C C . PRO A 1 214 ? -1.119 -4.914 -1.838 1.00 97.25 214 PRO A C 1
ATOM 1644 O O . PRO A 1 214 ? -2.186 -4.794 -2.441 1.00 97.25 214 PRO A O 1
ATOM 1647 N N . VAL A 1 215 ? -0.124 -4.043 -1.971 1.00 98.31 215 VAL A N 1
ATOM 1648 C CA . VAL A 1 215 ? -0.107 -2.915 -2.907 1.00 98.31 215 VAL A CA 1
ATOM 1649 C C . VAL A 1 215 ? 0.969 -3.201 -3.946 1.00 98.31 215 VAL A C 1
ATOM 1651 O O . VAL A 1 215 ? 2.158 -3.063 -3.676 1.00 98.31 215 VAL A O 1
ATOM 1654 N N . ILE A 1 216 ? 0.530 -3.657 -5.117 1.00 97.62 216 ILE A N 1
ATOM 1655 C CA . ILE A 1 216 ? 1.369 -4.053 -6.245 1.00 97.62 216 ILE A CA 1
ATOM 1656 C C . ILE A 1 216 ? 1.726 -2.798 -7.037 1.00 97.62 216 ILE A C 1
ATOM 1658 O O . ILE A 1 216 ? 0.855 -2.213 -7.682 1.00 97.62 216 ILE A O 1
ATOM 1662 N N . VAL A 1 217 ? 2.992 -2.397 -6.995 1.00 96.50 217 VAL A N 1
ATOM 1663 C CA . VAL A 1 217 ? 3.505 -1.214 -7.698 1.00 96.50 217 VAL A CA 1
ATOM 1664 C C . VAL A 1 217 ? 4.257 -1.679 -8.940 1.00 96.50 217 VAL A C 1
ATOM 1666 O O . VAL A 1 217 ? 5.444 -1.979 -8.867 1.00 96.50 217 VAL A O 1
ATOM 1669 N N . GLN A 1 218 ? 3.554 -1.805 -10.068 1.00 94.94 218 GLN A N 1
ATOM 1670 C CA . GLN A 1 218 ? 4.131 -2.330 -11.310 1.00 94.94 218 GLN A CA 1
ATOM 1671 C C . GLN A 1 218 ? 3.804 -1.455 -12.513 1.00 94.94 218 GLN A C 1
ATOM 1673 O O . GLN A 1 218 ? 2.644 -1.083 -12.699 1.00 94.94 218 GLN A O 1
ATOM 1678 N N . ASP A 1 219 ? 4.794 -1.212 -13.370 1.00 93.44 219 ASP A N 1
ATOM 1679 C CA . ASP A 1 219 ? 4.607 -0.452 -14.606 1.00 93.44 219 ASP A CA 1
ATOM 1680 C C . ASP A 1 219 ? 3.658 -1.200 -15.573 1.00 93.44 219 ASP A C 1
ATOM 1682 O O . ASP A 1 219 ? 3.908 -2.373 -15.895 1.00 93.44 219 ASP A O 1
ATOM 1686 N N . PRO A 1 220 ? 2.571 -0.565 -16.058 1.00 92.06 220 PRO A N 1
ATOM 1687 C CA . PRO A 1 220 ? 1.605 -1.212 -16.950 1.00 92.06 220 PRO A CA 1
ATOM 1688 C C . PRO A 1 220 ? 2.212 -1.717 -18.264 1.00 92.06 220 PRO A C 1
ATOM 1690 O O . PRO A 1 220 ? 1.759 -2.720 -18.820 1.00 92.06 220 PRO A O 1
ATOM 1693 N N . VAL A 1 221 ? 3.242 -1.036 -18.765 1.00 88.81 221 VAL A N 1
ATOM 1694 C CA . VAL A 1 221 ? 3.845 -1.287 -20.075 1.00 88.81 221 VAL A CA 1
ATOM 1695 C C . VAL A 1 221 ? 5.017 -2.253 -19.963 1.00 88.81 221 VAL A C 1
ATOM 1697 O O . VAL A 1 221 ? 5.103 -3.192 -20.743 1.00 88.81 221 VAL A O 1
ATOM 1700 N N . TRP A 1 222 ? 5.914 -2.065 -19.002 1.00 86.62 222 TRP A N 1
ATOM 1701 C CA . TRP A 1 222 ? 7.165 -2.821 -18.911 1.00 86.62 222 TRP A CA 1
ATOM 1702 C C . TRP A 1 222 ? 7.081 -4.069 -18.037 1.00 86.62 222 TRP A C 1
ATOM 1704 O O . TRP A 1 222 ? 7.835 -5.019 -18.261 1.00 86.62 222 TRP A O 1
ATOM 1714 N N . GLU A 1 223 ? 6.177 -4.091 -17.056 1.00 90.06 223 GLU A N 1
ATOM 1715 C CA . GLU A 1 223 ? 6.148 -5.141 -16.029 1.00 90.06 223 GLU A CA 1
ATOM 1716 C C . GLU A 1 223 ? 4.878 -5.976 -16.076 1.00 90.06 223 GLU A C 1
ATOM 1718 O O . GLU A 1 223 ? 4.952 -7.199 -15.927 1.00 90.06 223 GLU A O 1
ATOM 1723 N N . GLN A 1 224 ? 3.727 -5.339 -16.302 1.00 91.38 224 GLN A N 1
ATOM 1724 C CA . GLN A 1 224 ? 2.445 -6.031 -16.479 1.00 91.38 224 GLN A CA 1
ATOM 1725 C C . GLN A 1 224 ? 2.263 -6.534 -17.918 1.00 91.38 224 GLN A C 1
ATOM 1727 O O . GLN A 1 224 ? 1.629 -7.562 -18.150 1.00 91.38 224 GLN A O 1
ATOM 1732 N N . SER A 1 225 ? 2.852 -5.829 -18.883 1.00 89.50 225 SER A N 1
ATOM 1733 C CA . SER A 1 225 ? 2.890 -6.201 -20.296 1.00 89.50 225 SER A CA 1
ATOM 1734 C C . SER A 1 225 ? 4.317 -6.059 -20.836 1.00 89.50 225 SER A C 1
ATOM 1736 O O . SER A 1 225 ? 5.274 -6.235 -20.083 1.00 89.50 225 SER A O 1
ATOM 1738 N N . PHE A 1 226 ? 4.490 -5.837 -22.136 1.00 86.44 226 PHE A N 1
ATOM 1739 C CA . PHE A 1 226 ? 5.774 -5.442 -22.712 1.00 86.44 226 PHE A CA 1
ATOM 1740 C C . PHE A 1 226 ? 5.499 -4.634 -23.990 1.00 86.44 226 PHE A C 1
ATOM 1742 O O . PHE A 1 226 ? 4.639 -5.061 -24.770 1.00 86.44 226 PHE A O 1
ATOM 1749 N N . PRO A 1 227 ? 6.180 -3.499 -24.238 1.00 83.56 227 PRO A N 1
ATOM 1750 C CA . PRO A 1 227 ? 5.882 -2.660 -25.397 1.00 83.56 227 PRO A CA 1
ATOM 1751 C C . PRO A 1 227 ? 6.227 -3.375 -26.711 1.00 83.56 227 PRO A C 1
ATOM 1753 O O . PRO A 1 227 ? 7.177 -4.162 -26.767 1.00 83.56 227 PRO A O 1
ATOM 1756 N N . ASP A 1 228 ? 5.488 -3.085 -27.790 1.00 81.19 228 ASP A N 1
ATOM 1757 C CA . ASP A 1 228 ? 5.751 -3.665 -29.117 1.00 81.19 228 ASP A CA 1
ATOM 1758 C C . ASP A 1 228 ? 6.928 -2.972 -29.821 1.00 81.19 228 ASP A C 1
ATOM 1760 O O . ASP A 1 228 ? 6.782 -2.210 -30.771 1.00 81.19 228 ASP A O 1
ATOM 1764 N N . VAL A 1 229 ? 8.130 -3.232 -29.315 1.00 78.38 229 VAL A N 1
ATOM 1765 C CA . VAL A 1 229 ? 9.405 -2.684 -29.810 1.00 78.38 229 VAL A CA 1
ATOM 1766 C C . VAL A 1 229 ? 10.116 -3.646 -30.767 1.00 78.38 229 VAL A C 1
ATOM 1768 O O . VAL A 1 229 ? 11.337 -3.617 -30.929 1.00 78.38 229 VAL A O 1
ATOM 1771 N N . GLY A 1 230 ? 9.371 -4.560 -31.395 1.00 69.38 230 GLY A N 1
ATOM 1772 C CA . GLY A 1 230 ? 9.943 -5.604 -32.239 1.00 69.38 230 GLY A CA 1
ATOM 1773 C C . GLY A 1 230 ? 10.676 -5.034 -33.455 1.00 69.38 230 GLY A C 1
ATOM 1774 O O . GLY A 1 230 ? 10.050 -4.515 -34.374 1.00 69.38 230 GLY A O 1
ATOM 1775 N N . GLY A 1 231 ? 11.999 -5.212 -33.506 1.00 59.12 231 GLY A N 1
ATOM 1776 C CA . GLY A 1 231 ? 12.845 -4.658 -34.570 1.00 59.12 231 GLY A CA 1
ATOM 1777 C C . GLY A 1 231 ? 13.359 -3.236 -34.312 1.00 59.12 231 GLY A C 1
ATOM 1778 O O . GLY A 1 231 ? 13.984 -2.665 -35.208 1.00 59.12 231 GLY A O 1
ATOM 1779 N N . VAL A 1 232 ? 13.152 -2.700 -33.108 1.00 66.06 232 VAL A N 1
ATOM 1780 C CA . VAL A 1 232 ? 13.727 -1.438 -32.621 1.00 66.06 232 VAL A CA 1
ATOM 1781 C C . VAL A 1 232 ? 14.874 -1.753 -31.652 1.00 66.06 232 VAL A C 1
ATOM 1783 O O . VAL A 1 232 ? 14.861 -2.783 -30.973 1.00 66.06 232 VAL A O 1
ATOM 1786 N N . LEU A 1 233 ? 15.904 -0.907 -31.640 1.00 64.69 233 LEU A N 1
ATOM 1787 C CA . LEU A 1 233 ? 16.971 -0.947 -30.641 1.00 64.69 233 LEU A CA 1
ATOM 1788 C C . LEU A 1 233 ? 16.448 -0.345 -29.339 1.00 64.69 233 LEU A C 1
ATOM 1790 O O . LEU A 1 233 ? 15.994 0.797 -29.330 1.00 64.69 233 LEU A O 1
ATOM 1794 N N . VAL A 1 234 ? 16.467 -1.132 -28.264 1.00 67.81 234 VAL A N 1
ATOM 1795 C CA . VAL A 1 234 ? 16.074 -0.659 -26.936 1.00 67.81 234 VAL A CA 1
ATOM 1796 C C . VAL A 1 234 ? 17.333 -0.528 -26.086 1.00 67.81 234 VAL A C 1
ATOM 1798 O O . VAL A 1 234 ? 18.063 -1.520 -25.969 1.00 67.81 234 VAL A O 1
ATOM 1801 N N . PRO A 1 235 ? 17.571 0.638 -25.458 1.00 61.31 235 PRO A N 1
ATOM 1802 C CA . PRO A 1 235 ? 18.640 0.775 -24.487 1.00 61.31 235 PRO A CA 1
ATOM 1803 C C . PRO A 1 235 ? 18.311 -0.103 -23.275 1.00 61.31 235 PRO A C 1
ATOM 1805 O O . PRO A 1 235 ? 17.334 0.116 -22.560 1.00 61.31 235 PRO A O 1
ATOM 1808 N N . TYR A 1 236 ? 19.113 -1.140 -23.071 1.00 64.88 236 TYR A N 1
ATOM 1809 C CA . TYR A 1 236 ? 19.030 -2.064 -21.950 1.00 64.88 236 TYR A CA 1
ATOM 1810 C C . TYR A 1 236 ? 20.236 -1.837 -21.049 1.00 64.88 236 TYR A C 1
ATOM 1812 O O . TYR A 1 236 ? 21.368 -1.917 -21.507 1.00 64.88 236 TYR A O 1
ATOM 1820 N N . VAL A 1 237 ? 20.026 -1.561 -19.766 1.00 60.31 237 VAL A N 1
ATOM 1821 C CA . VAL A 1 237 ? 21.148 -1.471 -18.826 1.00 60.31 237 VAL A CA 1
ATOM 1822 C C . VAL A 1 237 ? 21.548 -2.885 -18.431 1.00 60.31 237 VAL A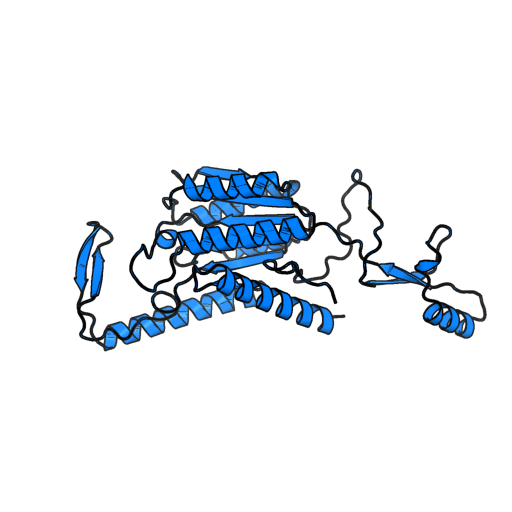 C 1
ATOM 1824 O O . VAL A 1 237 ? 20.759 -3.611 -17.825 1.00 60.31 237 VAL A O 1
ATOM 1827 N N . ASP A 1 238 ? 22.766 -3.278 -18.794 1.00 51.84 238 ASP A N 1
ATOM 1828 C CA . ASP A 1 238 ? 23.317 -4.564 -18.393 1.00 51.84 238 ASP A CA 1
ATOM 1829 C C . ASP A 1 238 ? 23.470 -4.605 -16.856 1.00 51.84 238 ASP A C 1
ATOM 1831 O O . ASP A 1 238 ? 24.108 -3.720 -16.277 1.00 51.84 238 ASP A O 1
ATOM 1835 N N . PRO A 1 239 ? 22.891 -5.606 -16.170 1.00 40.78 239 PRO A N 1
ATOM 1836 C CA . PRO A 1 239 ? 22.836 -5.636 -14.709 1.00 40.78 239 PRO A CA 1
ATOM 1837 C C . PRO A 1 239 ? 24.190 -5.915 -14.037 1.00 40.78 239 PRO A C 1
ATOM 1839 O O . PRO A 1 239 ? 24.297 -5.748 -12.826 1.00 40.78 239 PRO A O 1
ATOM 1842 N N . VAL A 1 240 ? 25.215 -6.341 -14.785 1.00 39.00 240 VAL A N 1
ATOM 1843 C CA . VAL A 1 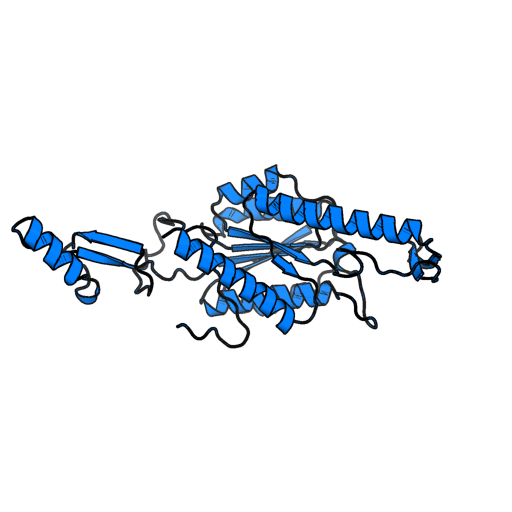240 ? 26.553 -6.671 -14.261 1.00 39.00 240 VAL A CA 1
ATOM 1844 C C . VAL A 1 240 ? 27.524 -5.504 -14.451 1.00 39.00 240 VAL A C 1
ATOM 1846 O O . VAL A 1 240 ? 28.319 -5.199 -13.567 1.00 39.00 240 VAL A O 1
ATOM 1849 N N . SER A 1 241 ? 27.461 -4.840 -15.602 1.00 50.84 241 SER A N 1
ATOM 1850 C CA . SER A 1 241 ? 28.368 -3.755 -15.991 1.00 50.84 241 SER A CA 1
ATOM 1851 C C . SER A 1 241 ? 27.777 -2.358 -15.802 1.00 50.84 241 SER A C 1
ATOM 1853 O O . SER A 1 241 ? 28.524 -1.380 -15.831 1.00 50.84 241 SER A O 1
ATOM 1855 N N . GLY A 1 242 ? 26.453 -2.243 -15.645 1.00 52.09 242 GLY A N 1
ATOM 1856 C CA . GLY A 1 242 ? 25.738 -0.972 -15.513 1.00 52.09 242 GLY A CA 1
ATOM 1857 C C . GLY A 1 242 ? 25.748 -0.107 -16.778 1.00 52.09 242 GLY A C 1
ATOM 1858 O O . GLY A 1 242 ? 25.289 1.033 -16.739 1.00 52.09 242 GLY A O 1
ATOM 1859 N N . LYS A 1 243 ? 26.275 -0.612 -17.901 1.00 58.03 243 LYS A N 1
ATOM 1860 C CA . LYS A 1 243 ? 26.362 0.136 -19.159 1.00 58.03 243 LYS A CA 1
ATOM 1861 C C . LYS A 1 243 ? 25.089 -0.060 -19.990 1.00 58.03 243 LYS A C 1
ATOM 1863 O O . LYS A 1 243 ? 24.593 -1.186 -20.068 1.00 58.03 243 LYS A O 1
ATOM 1868 N N . PRO A 1 244 ? 24.566 0.999 -20.635 1.00 63.03 244 PRO A N 1
ATOM 1869 C CA . PRO A 1 244 ? 23.513 0.844 -21.624 1.00 63.03 244 PRO A CA 1
ATOM 1870 C C . PRO A 1 244 ? 24.065 0.060 -22.819 1.00 63.03 244 PRO A C 1
ATOM 1872 O O . PRO A 1 244 ? 25.043 0.456 -23.451 1.00 63.03 244 PRO A O 1
ATOM 1875 N N . ALA A 1 245 ? 23.446 -1.078 -23.087 1.00 67.88 245 ALA A N 1
ATOM 1876 C CA . ALA A 1 245 ? 23.674 -1.925 -24.235 1.00 67.88 245 ALA A CA 1
ATOM 1877 C C . ALA A 1 245 ? 22.425 -1.916 -25.111 1.00 67.88 245 ALA A C 1
ATOM 1879 O O . ALA A 1 245 ? 21.287 -1.997 -24.649 1.00 67.88 245 ALA A O 1
ATOM 1880 N N . ASP A 1 246 ? 22.664 -1.831 -26.402 1.00 71.31 246 ASP A N 1
ATOM 1881 C CA . ASP A 1 246 ? 21.639 -1.670 -27.407 1.00 71.31 246 ASP A CA 1
ATOM 1882 C C . ASP A 1 246 ? 21.140 -3.058 -27.832 1.00 71.31 246 ASP A C 1
ATOM 1884 O O . ASP A 1 246 ? 21.802 -3.791 -28.570 1.00 71.31 246 ASP A O 1
ATOM 1888 N N . VAL A 1 247 ? 19.980 -3.469 -27.310 1.00 73.88 247 VAL A N 1
ATOM 1889 C CA . VAL A 1 247 ? 19.437 -4.8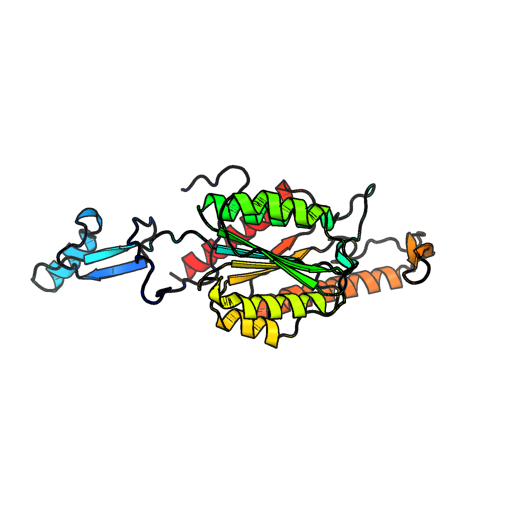14 -27.544 1.00 73.88 247 VAL A CA 1
ATOM 1890 C C . VAL A 1 247 ? 18.339 -4.746 -28.598 1.00 73.88 247 VAL A C 1
ATOM 1892 O O . VAL A 1 247 ? 17.279 -4.153 -28.394 1.00 73.88 247 VAL A O 1
ATOM 1895 N N . ARG A 1 248 ? 18.568 -5.406 -29.739 1.00 77.50 248 ARG A N 1
ATOM 1896 C CA . ARG A 1 248 ? 17.547 -5.594 -30.775 1.00 77.50 248 ARG A CA 1
ATOM 1897 C C . ARG A 1 248 ? 16.695 -6.814 -30.445 1.00 77.50 248 ARG A C 1
ATOM 1899 O O . ARG A 1 248 ? 17.112 -7.947 -30.674 1.00 77.50 248 ARG A O 1
ATOM 1906 N N . LEU A 1 249 ? 15.478 -6.581 -29.963 1.00 80.44 249 LEU A N 1
ATOM 1907 C CA . LEU A 1 249 ? 14.529 -7.659 -29.686 1.00 80.44 249 LEU A CA 1
ATOM 1908 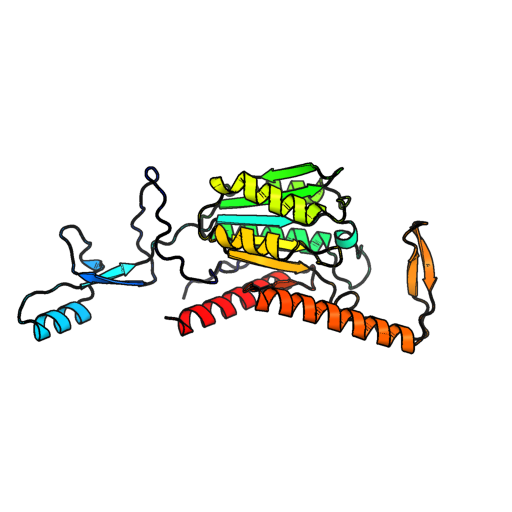C C . LEU A 1 249 ? 13.775 -8.065 -30.956 1.00 80.44 249 LEU A C 1
ATOM 1910 O O . LEU A 1 249 ? 13.202 -7.237 -31.674 1.00 80.44 249 LEU A O 1
ATOM 1914 N N . ARG A 1 250 ? 13.729 -9.369 -31.235 1.00 85.88 250 ARG A N 1
ATOM 1915 C CA . ARG A 1 250 ? 12.892 -9.923 -32.309 1.00 85.88 250 ARG A CA 1
ATOM 1916 C C . ARG A 1 250 ? 11.419 -9.836 -31.900 1.00 85.88 250 ARG A C 1
ATOM 1918 O O . ARG A 1 250 ? 11.080 -10.033 -30.737 1.00 85.88 250 ARG A O 1
ATOM 1925 N N . ARG A 1 251 ? 10.499 -9.678 -32.863 1.00 86.88 251 ARG A N 1
ATOM 1926 C CA . ARG A 1 251 ? 9.037 -9.681 -32.600 1.00 86.88 251 ARG A CA 1
ATOM 1927 C C . ARG A 1 251 ? 8.570 -10.898 -31.785 1.00 86.88 251 ARG A C 1
ATOM 1929 O O . ARG A 1 251 ? 7.701 -10.779 -30.929 1.00 86.88 251 ARG A O 1
ATOM 1936 N N . ARG A 1 252 ? 9.161 -12.077 -32.021 1.00 87.50 252 ARG A N 1
ATOM 1937 C CA . ARG A 1 252 ? 8.869 -13.297 -31.244 1.00 87.50 252 ARG A CA 1
ATOM 1938 C C . ARG A 1 252 ? 9.280 -13.162 -29.771 1.00 87.50 252 ARG A C 1
ATOM 1940 O O . ARG A 1 252 ? 8.549 -13.634 -28.910 1.00 87.50 252 ARG A O 1
ATOM 1947 N N . GLU A 1 253 ? 10.412 -12.523 -29.484 1.00 86.88 253 GLU A N 1
ATOM 1948 C CA . GLU A 1 253 ? 10.914 -12.309 -28.119 1.00 86.88 253 GLU A CA 1
ATOM 1949 C C . GLU A 1 253 ? 10.073 -11.274 -27.377 1.00 86.88 253 GLU A C 1
ATOM 1951 O O . GLU A 1 253 ? 9.729 -11.498 -26.219 1.00 86.88 253 GLU A O 1
ATOM 1956 N N . VAL A 1 254 ? 9.682 -10.193 -28.060 1.00 88.06 254 VAL A N 1
ATOM 1957 C CA . VAL A 1 254 ? 8.747 -9.178 -27.550 1.00 88.06 2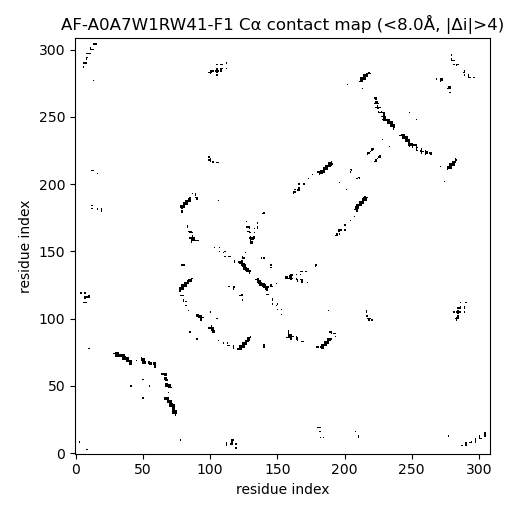54 VAL A CA 1
ATOM 1958 C C . VAL A 1 254 ? 7.423 -9.825 -27.147 1.00 88.06 254 VAL A C 1
ATOM 1960 O O . VAL A 1 254 ? 7.019 -9.720 -25.991 1.00 88.06 254 VAL A O 1
ATOM 1963 N N . ARG A 1 255 ? 6.798 -10.598 -28.048 1.00 89.19 255 ARG A N 1
ATOM 1964 C CA . ARG A 1 255 ? 5.551 -11.321 -27.741 1.00 89.19 255 ARG A CA 1
ATOM 1965 C C . ARG A 1 255 ? 5.711 -12.312 -26.588 1.00 89.19 255 ARG A C 1
ATOM 1967 O O . ARG A 1 255 ? 4.840 -12.393 -25.729 1.00 89.19 255 ARG A O 1
ATOM 1974 N N . ALA A 1 256 ? 6.824 -13.047 -26.539 1.00 90.00 256 ALA A N 1
ATOM 1975 C CA . ALA A 1 256 ? 7.093 -13.984 -25.450 1.00 90.00 256 ALA A CA 1
ATOM 1976 C C . ALA A 1 256 ? 7.293 -13.273 -24.099 1.00 90.00 256 ALA A C 1
ATOM 1978 O O . ALA A 1 256 ? 6.857 -13.780 -23.068 1.00 90.00 256 ALA A O 1
ATOM 1979 N N . ARG A 1 257 ? 7.940 -12.100 -24.076 1.00 89.75 257 ARG A N 1
ATOM 1980 C CA . ARG A 1 257 ? 8.069 -11.267 -22.869 1.00 89.75 257 ARG A CA 1
ATOM 1981 C C . ARG A 1 257 ? 6.717 -10.716 -22.428 1.00 89.75 257 ARG A C 1
ATOM 1983 O O . ARG A 1 257 ? 6.371 -10.913 -21.270 1.00 89.75 257 ARG A O 1
ATOM 1990 N N . ALA A 1 258 ? 5.932 -10.146 -23.344 1.00 90.12 258 ALA A N 1
ATOM 1991 C CA . ALA A 1 258 ? 4.585 -9.655 -23.053 1.00 90.12 258 ALA A CA 1
ATOM 1992 C C . ALA A 1 258 ? 3.697 -10.755 -22.447 1.00 90.12 258 ALA A C 1
ATOM 1994 O O . ALA A 1 258 ? 3.102 -10.554 -21.391 1.00 90.12 258 ALA A O 1
ATOM 1995 N N . ALA A 1 259 ? 3.679 -11.946 -23.057 1.00 94.12 259 ALA A N 1
ATOM 1996 C CA . ALA A 1 259 ? 2.908 -13.084 -22.561 1.00 94.12 259 ALA A CA 1
ATOM 1997 C C . ALA A 1 259 ? 3.369 -13.548 -21.168 1.00 94.12 259 ALA A C 1
ATOM 1999 O O . ALA A 1 259 ? 2.536 -13.822 -20.306 1.00 94.12 259 ALA A O 1
ATOM 2000 N N . ARG A 1 260 ? 4.688 -13.603 -20.919 1.00 94.00 260 ARG A N 1
ATOM 2001 C CA . ARG A 1 260 ? 5.235 -13.952 -19.595 1.00 94.00 260 ARG A CA 1
ATOM 2002 C C . ARG A 1 260 ? 4.883 -12.915 -18.533 1.00 94.00 260 ARG A C 1
ATOM 2004 O O . ARG A 1 260 ? 4.475 -13.300 -17.442 1.00 94.00 260 ARG A O 1
ATOM 2011 N N . ASN A 1 261 ? 5.015 -11.629 -18.848 1.00 93.50 261 ASN A N 1
ATOM 2012 C CA . ASN A 1 261 ? 4.695 -10.531 -17.938 1.00 93.50 261 ASN A CA 1
ATOM 2013 C C . ASN A 1 261 ? 3.211 -10.534 -17.570 1.00 93.50 261 ASN A C 1
ATOM 2015 O O . ASN A 1 261 ? 2.879 -10.523 -16.384 1.00 93.50 261 ASN A O 1
ATOM 2019 N N . HIS A 1 262 ? 2.342 -10.690 -18.570 1.00 95.12 262 HIS A N 1
ATOM 2020 C CA . HIS A 1 262 ? 0.904 -10.800 -18.368 1.00 95.12 262 HIS A CA 1
ATOM 2021 C C . HIS A 1 262 ? 0.546 -12.013 -17.497 1.00 95.12 262 HIS A C 1
ATOM 2023 O O . HIS A 1 262 ? -0.084 -11.860 -16.452 1.00 95.12 262 HIS A O 1
ATOM 2029 N N . ALA A 1 263 ? 1.026 -13.211 -17.854 1.00 95.75 263 ALA A N 1
ATOM 2030 C CA . ALA A 1 263 ? 0.749 -14.432 -17.098 1.00 95.75 263 ALA A CA 1
ATOM 2031 C C . ALA A 1 263 ? 1.238 -14.348 -15.641 1.00 95.75 263 ALA A C 1
ATOM 2033 O O . ALA A 1 263 ? 0.525 -14.758 -14.723 1.00 95.75 263 ALA A O 1
ATOM 2034 N N . ARG A 1 264 ? 2.432 -13.784 -15.417 1.00 94.69 264 ARG A N 1
ATOM 2035 C CA . ARG A 1 264 ? 3.010 -13.564 -14.084 1.00 94.69 264 ARG A CA 1
ATOM 2036 C C . ARG A 1 264 ? 2.173 -12.583 -13.263 1.00 94.69 264 ARG A C 1
ATOM 2038 O O . ARG A 1 264 ? 1.848 -12.886 -12.116 1.00 94.69 264 ARG A O 1
ATOM 2045 N N . HIS A 1 265 ? 1.809 -11.437 -13.839 1.00 94.81 265 HIS A N 1
ATOM 2046 C CA . HIS A 1 265 ? 0.992 -10.426 -13.170 1.00 94.81 265 HIS A CA 1
ATOM 2047 C C . HIS A 1 265 ? -0.385 -10.983 -12.790 1.00 94.81 265 HIS A C 1
ATOM 2049 O O . HIS A 1 265 ? -0.825 -10.865 -11.645 1.00 94.81 265 HIS A O 1
ATOM 2055 N N . GLU A 1 266 ? -1.050 -11.664 -13.721 1.00 95.62 266 GLU A N 1
ATOM 2056 C CA . GLU A 1 266 ? -2.339 -12.279 -13.442 1.00 95.62 266 GLU A CA 1
ATOM 2057 C C . GLU A 1 266 ? -2.248 -13.372 -12.369 1.00 95.62 266 GLU A C 1
ATOM 2059 O O . GLU A 1 266 ? -3.110 -13.448 -11.491 1.00 95.62 266 GLU A O 1
ATOM 2064 N N . ALA A 1 267 ? -1.217 -14.223 -12.421 1.00 94.31 267 ALA A N 1
ATOM 2065 C CA . ALA A 1 267 ? -0.992 -15.262 -11.421 1.00 94.31 267 ALA A CA 1
ATOM 2066 C C . ALA A 1 267 ? -0.765 -14.665 -10.026 1.00 94.31 267 ALA A C 1
ATOM 2068 O O . ALA A 1 267 ? -1.333 -15.170 -9.059 1.00 94.31 267 ALA A O 1
ATOM 2069 N N . LEU A 1 268 ? -0.017 -13.563 -9.926 1.00 93.56 268 LEU A N 1
ATOM 2070 C CA . LEU A 1 268 ? 0.195 -12.825 -8.680 1.00 93.56 268 LEU A CA 1
ATOM 2071 C C . LEU A 1 268 ? -1.130 -12.300 -8.105 1.00 93.56 268 LEU A C 1
ATOM 2073 O O . LEU A 1 268 ? -1.476 -12.582 -6.956 1.00 93.56 268 LEU A O 1
ATOM 2077 N N . VAL A 1 269 ? -1.909 -11.575 -8.915 1.00 94.81 269 VAL A N 1
ATOM 2078 C CA . VAL A 1 269 ? -3.190 -10.993 -8.484 1.00 94.81 269 VAL A CA 1
ATOM 2079 C C . VAL A 1 269 ? -4.192 -12.085 -8.102 1.00 94.81 269 VAL A C 1
ATOM 2081 O O . VAL A 1 269 ? -4.855 -11.980 -7.065 1.00 94.81 269 VAL A O 1
ATOM 2084 N N . ARG A 1 270 ? -4.300 -13.154 -8.905 1.00 94.94 270 ARG A N 1
ATOM 2085 C CA . ARG A 1 270 ? -5.143 -14.318 -8.586 1.00 94.94 270 ARG A CA 1
ATOM 2086 C C . ARG A 1 270 ? -4.669 -15.021 -7.318 1.00 94.94 270 ARG A C 1
ATOM 2088 O O . ARG A 1 270 ? -5.501 -15.350 -6.481 1.00 94.94 270 ARG A O 1
ATOM 2095 N N . GLY A 1 271 ? -3.362 -15.199 -7.142 1.00 92.94 271 GLY A N 1
ATOM 2096 C CA . GLY A 1 271 ? -2.766 -15.816 -5.959 1.00 92.94 271 GLY A CA 1
ATOM 2097 C C . GLY A 1 271 ? -3.154 -15.087 -4.674 1.00 92.94 271 GLY A C 1
ATOM 2098 O O . GLY A 1 271 ? -3.662 -15.712 -3.742 1.00 92.94 271 GLY A O 1
ATOM 2099 N N . PHE A 1 272 ? -3.028 -13.757 -4.649 1.00 93.06 272 PHE A N 1
ATOM 2100 C CA . PHE A 1 272 ? -3.464 -12.954 -3.505 1.00 93.06 272 PHE A CA 1
ATOM 2101 C C . PHE A 1 272 ? -4.964 -13.077 -3.231 1.00 93.06 272 PHE A C 1
ATOM 2103 O O . PHE A 1 272 ? -5.357 -13.269 -2.079 1.00 93.06 272 PHE A O 1
ATOM 2110 N N . ARG A 1 273 ? -5.801 -13.014 -4.273 1.00 92.69 273 ARG A N 1
ATOM 2111 C CA . ARG A 1 273 ? -7.260 -13.160 -4.134 1.00 92.69 273 ARG A CA 1
ATOM 2112 C C . ARG A 1 273 ? -7.652 -14.537 -3.600 1.00 92.69 273 ARG A C 1
ATOM 2114 O O . ARG A 1 273 ? -8.466 -14.614 -2.685 1.00 92.69 273 ARG A O 1
ATOM 2121 N N . ASN A 1 274 ? -7.025 -15.601 -4.097 1.00 91.56 274 ASN A N 1
ATOM 2122 C CA . ASN A 1 274 ? -7.256 -16.975 -3.642 1.00 91.56 274 ASN A CA 1
ATOM 2123 C C . ASN A 1 274 ? -6.803 -17.183 -2.190 1.00 91.56 274 ASN A C 1
ATOM 2125 O O . ASN A 1 274 ? -7.467 -17.879 -1.427 1.00 91.56 274 ASN A O 1
ATOM 2129 N N . ALA A 1 275 ? -5.726 -16.516 -1.767 1.00 89.06 275 ALA A N 1
ATOM 2130 C CA . ALA A 1 275 ? -5.295 -16.481 -0.367 1.00 89.06 275 ALA A CA 1
ATOM 2131 C C . ALA A 1 275 ? -6.202 -15.605 0.535 1.00 89.06 275 ALA A C 1
ATOM 2133 O O . ALA A 1 275 ? -6.028 -15.546 1.760 1.00 89.06 275 ALA A O 1
ATOM 2134 N N . GLY A 1 276 ? -7.201 -14.949 -0.061 1.00 88.69 276 GLY A N 1
ATOM 2135 C CA . GLY A 1 276 ? -8.216 -14.138 0.596 1.00 88.69 276 GLY A CA 1
ATOM 2136 C C . GLY A 1 276 ? -7.883 -12.652 0.674 1.00 88.69 276 GLY A C 1
ATOM 2137 O O . GLY A 1 276 ? -8.690 -11.898 1.211 1.00 88.69 276 GLY A O 1
ATOM 2138 N N . PHE A 1 277 ? -6.731 -12.196 0.185 1.00 92.31 277 PHE A N 1
ATOM 2139 C CA . PHE A 1 277 ? -6.363 -10.777 0.175 1.00 92.31 277 PHE A CA 1
ATOM 2140 C C . PHE A 1 277 ? -7.102 -10.005 -0.925 1.00 92.31 277 PHE A C 1
ATOM 2142 O O . PHE A 1 277 ? -7.620 -10.576 -1.881 1.00 92.31 277 PHE A O 1
ATOM 2149 N N . ASP A 1 278 ? -7.151 -8.683 -0.788 1.00 93.88 278 ASP A N 1
ATOM 2150 C CA . ASP A 1 278 ? -7.773 -7.788 -1.768 1.00 93.88 278 ASP A CA 1
ATOM 2151 C C . ASP A 1 278 ? -6.714 -6.798 -2.265 1.00 93.88 278 ASP A C 1
ATOM 2153 O O . ASP A 1 278 ? -6.603 -5.707 -1.693 1.00 93.88 278 ASP A O 1
ATOM 2157 N N . PRO A 1 279 ? -5.875 -7.212 -3.237 1.00 95.88 279 PRO A N 1
ATOM 2158 C CA . PRO A 1 279 ? -4.712 -6.441 -3.645 1.00 95.88 279 PRO A CA 1
ATOM 2159 C C . PRO A 1 279 ? -5.106 -5.161 -4.393 1.00 95.88 279 PRO A C 1
ATOM 2161 O O . PRO A 1 279 ? -6.071 -5.137 -5.166 1.00 95.88 279 PRO A O 1
ATOM 2164 N N . LEU A 1 280 ? -4.316 -4.114 -4.184 1.00 97.56 280 LEU A N 1
ATOM 2165 C CA . LEU A 1 280 ? -4.289 -2.881 -4.967 1.00 97.56 280 LEU A CA 1
ATOM 2166 C C . LEU A 1 280 ? -3.231 -3.023 -6.065 1.00 97.56 280 LEU A C 1
ATOM 2168 O O . LEU A 1 280 ? -2.151 -3.535 -5.798 1.00 97.56 280 LEU A O 1
ATOM 2172 N N . VAL A 1 281 ? -3.526 -2.566 -7.281 1.00 97.31 281 VAL A N 1
ATOM 2173 C CA . VAL A 1 281 ? -2.549 -2.492 -8.378 1.00 97.31 281 VAL A CA 1
ATOM 2174 C C . VAL A 1 281 ? -2.389 -1.026 -8.743 1.00 97.31 281 VAL A C 1
ATOM 2176 O O . VAL A 1 281 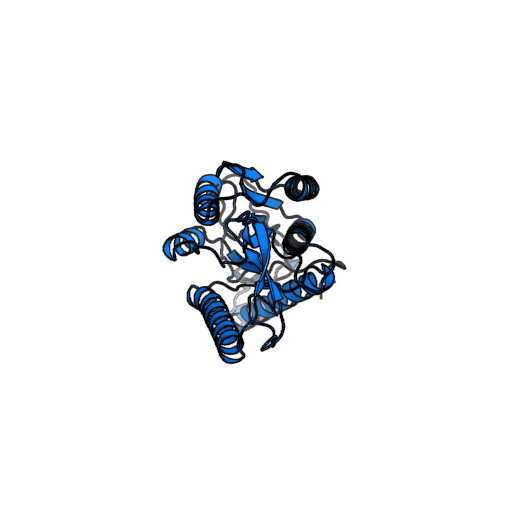? -3.358 -0.399 -9.165 1.00 97.31 281 VAL A O 1
ATOM 2179 N N . VAL A 1 282 ? -1.192 -0.481 -8.544 1.00 97.44 282 VAL A N 1
ATOM 2180 C CA . VAL A 1 282 ? -0.853 0.916 -8.819 1.00 97.44 282 VAL A CA 1
ATOM 2181 C C . VAL A 1 282 ? 0.182 0.944 -9.937 1.00 97.44 282 VAL A C 1
ATOM 2183 O O . VAL A 1 282 ? 1.291 0.439 -9.779 1.00 97.44 282 VAL A O 1
ATOM 2186 N N . GLY A 1 283 ? -0.211 1.518 -11.073 1.00 95.12 283 GLY A N 1
ATOM 2187 C CA . GLY A 1 283 ? 0.615 1.634 -12.278 1.00 95.12 283 GLY A CA 1
ATOM 2188 C C . GLY A 1 283 ? 1.040 3.063 -12.607 1.00 95.12 283 GLY A C 1
ATOM 2189 O O . GLY A 1 283 ? 1.451 3.323 -13.729 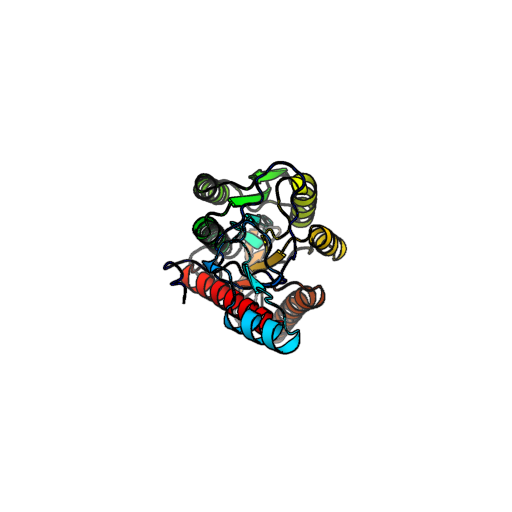1.00 95.12 283 GLY A O 1
ATOM 2190 N N . THR A 1 284 ? 0.896 3.991 -11.661 1.00 94.19 284 THR A N 1
ATOM 2191 C CA . THR A 1 284 ? 1.120 5.430 -11.857 1.00 94.19 284 THR A CA 1
ATOM 2192 C C . THR A 1 284 ? 1.897 6.031 -10.689 1.00 94.19 284 THR A C 1
ATOM 2194 O O . THR A 1 284 ? 1.763 5.586 -9.546 1.00 94.19 284 THR A O 1
ATOM 2197 N N . SER A 1 285 ? 2.730 7.030 -10.983 1.00 93.81 285 SER A N 1
ATOM 2198 C CA . SER A 1 285 ? 3.372 7.880 -9.975 1.00 93.81 285 SER A CA 1
ATOM 2199 C C . SER A 1 285 ? 2.582 9.157 -9.693 1.00 93.81 285 SER A C 1
ATOM 2201 O O . SER A 1 285 ? 2.953 9.905 -8.789 1.00 93.81 285 SER A O 1
ATOM 2203 N N . ASP A 1 286 ? 1.511 9.420 -10.448 1.00 94.12 286 ASP A N 1
ATOM 2204 C CA . ASP A 1 286 ? 0.616 10.535 -10.170 1.00 94.12 286 ASP A CA 1
ATOM 2205 C C . ASP A 1 286 ? -0.225 10.243 -8.919 1.00 94.12 286 ASP A C 1
ATOM 2207 O O . ASP A 1 286 ? -0.876 9.202 -8.783 1.00 94.12 286 ASP A O 1
ATOM 2211 N N . ARG A 1 287 ? -0.202 11.176 -7.963 1.00 94.88 287 ARG A N 1
ATOM 2212 C CA . ARG A 1 287 ? -0.876 10.999 -6.673 1.00 94.88 287 ARG A CA 1
ATOM 2213 C C . ARG A 1 287 ? -2.402 10.997 -6.813 1.00 94.88 287 ARG A C 1
ATOM 2215 O O . ARG A 1 287 ? -3.067 10.330 -6.018 1.00 94.88 287 ARG A O 1
ATOM 2222 N N . ALA A 1 288 ? -2.969 11.759 -7.748 1.00 96.06 288 ALA A N 1
ATOM 2223 C CA . ALA A 1 288 ? -4.415 11.825 -7.945 1.00 96.06 288 ALA A CA 1
ATOM 2224 C C . ALA A 1 288 ? -4.932 10.533 -8.591 1.00 96.06 288 ALA A C 1
ATOM 2226 O O . ALA A 1 288 ? -5.882 9.939 -8.082 1.00 96.06 288 ALA A O 1
ATOM 2227 N N . GLU A 1 289 ? -4.243 10.027 -9.611 1.00 96.50 289 GLU A N 1
ATOM 2228 C CA . GLU A 1 289 ? -4.572 8.733 -10.213 1.00 96.50 289 GLU A CA 1
ATOM 2229 C C . GLU A 1 289 ? -4.406 7.582 -9.207 1.00 96.50 289 GLU A C 1
ATOM 2231 O O . GLU A 1 289 ? -5.269 6.706 -9.097 1.00 96.50 289 GLU A O 1
ATOM 2236 N N . ALA A 1 290 ? -3.339 7.600 -8.398 1.00 97.25 290 ALA A N 1
ATOM 2237 C CA . ALA A 1 290 ? -3.174 6.636 -7.313 1.00 97.25 290 ALA A CA 1
ATOM 2238 C C . ALA A 1 290 ? -4.333 6.725 -6.303 1.00 97.25 290 ALA A C 1
ATOM 2240 O O . ALA A 1 290 ? -4.881 5.698 -5.899 1.00 97.25 290 ALA A O 1
ATOM 2241 N N . LEU A 1 291 ? -4.771 7.930 -5.923 1.00 97.94 291 LEU A N 1
ATOM 2242 C CA . LEU A 1 291 ? -5.927 8.116 -5.041 1.00 97.94 291 LEU A CA 1
ATOM 2243 C C . LEU A 1 291 ? -7.202 7.486 -5.621 1.00 97.94 291 LEU A C 1
ATOM 2245 O O . LEU A 1 291 ? -7.966 6.872 -4.870 1.00 97.94 291 LEU A O 1
ATOM 2249 N N . ASP A 1 292 ? -7.429 7.593 -6.927 1.00 97.75 292 ASP A N 1
ATOM 2250 C CA . ASP A 1 292 ? -8.592 6.988 -7.579 1.00 97.75 292 ASP A CA 1
ATOM 2251 C C . ASP A 1 292 ? -8.555 5.456 -7.520 1.00 97.75 292 ASP A C 1
ATOM 2253 O O . ASP A 1 292 ? -9.582 4.822 -7.242 1.00 97.75 292 ASP A O 1
ATOM 2257 N N . VAL A 1 293 ? -7.370 4.846 -7.641 1.00 98.00 293 VAL A N 1
ATOM 2258 C CA . VAL A 1 293 ? -7.183 3.403 -7.412 1.00 98.00 293 VAL A CA 1
ATOM 2259 C C . VAL A 1 293 ? -7.603 3.011 -5.988 1.00 98.00 293 VAL A C 1
ATOM 2261 O O . VAL A 1 293 ? -8.372 2.056 -5.804 1.00 98.00 293 VAL A O 1
ATOM 2264 N N . PHE A 1 294 ? -7.160 3.765 -4.975 1.00 98.19 294 PHE A N 1
ATOM 2265 C CA . PHE A 1 294 ? -7.529 3.530 -3.573 1.00 98.19 294 PHE A CA 1
ATOM 2266 C C . PHE A 1 294 ? -9.028 3.739 -3.320 1.00 98.19 294 PHE A C 1
ATOM 2268 O O . PHE A 1 294 ? -9.667 2.922 -2.655 1.00 98.19 294 PHE A O 1
ATOM 2275 N N . ARG A 1 295 ? -9.636 4.781 -3.893 1.00 97.12 295 ARG A N 1
ATOM 2276 C CA . ARG A 1 295 ? -11.083 5.032 -3.783 1.00 97.12 295 ARG A CA 1
ATOM 2277 C C . ARG A 1 295 ? -11.907 3.926 -4.429 1.00 97.12 295 ARG A C 1
ATOM 2279 O O . ARG A 1 295 ? -12.891 3.475 -3.836 1.00 97.12 295 ARG A O 1
ATOM 2286 N N . GLY A 1 296 ? -11.490 3.447 -5.600 1.00 96.94 296 GLY A N 1
ATOM 2287 C CA . GLY A 1 296 ? -12.111 2.307 -6.270 1.00 96.94 296 GLY A CA 1
ATOM 2288 C C . GLY A 1 296 ? -12.045 1.038 -5.417 1.00 96.94 296 GLY A C 1
ATOM 2289 O O . GLY A 1 296 ? -13.026 0.299 -5.313 1.00 96.94 296 GLY A O 1
ATOM 2290 N N . TRP A 1 297 ? -10.920 0.803 -4.742 1.00 96.69 297 TRP A N 1
ATOM 2291 C CA . TRP A 1 297 ? -10.778 -0.284 -3.773 1.00 96.69 297 TRP A CA 1
ATOM 2292 C C . TRP A 1 297 ? -11.717 -0.136 -2.570 1.00 96.69 297 TRP A C 1
ATOM 2294 O O . TRP A 1 297 ? -12.467 -1.073 -2.279 1.00 96.69 297 TRP A O 1
ATOM 2304 N N . SER A 1 298 ? -11.779 1.043 -1.941 1.00 94.56 298 SER A N 1
ATOM 2305 C CA . SER A 1 298 ? -12.701 1.316 -0.829 1.00 94.56 298 SER A CA 1
ATOM 2306 C C . SER A 1 298 ? -14.157 1.078 -1.235 1.00 94.56 298 SER A C 1
ATOM 2308 O O . SER A 1 298 ? -14.925 0.463 -0.493 1.00 94.56 298 SER A O 1
ATOM 2310 N N . ALA A 1 299 ? -14.543 1.532 -2.432 1.00 92.69 299 ALA A N 1
ATOM 2311 C CA . ALA A 1 299 ? -15.891 1.362 -2.963 1.00 92.69 299 ALA A CA 1
ATOM 2312 C C . ALA A 1 299 ? -16.246 -0.119 -3.168 1.00 92.69 299 ALA A C 1
ATOM 2314 O O . ALA A 1 299 ? -17.315 -0.556 -2.732 1.00 92.69 299 ALA A O 1
ATOM 2315 N N . ARG A 1 300 ? -15.337 -0.915 -3.755 1.00 93.81 300 ARG A N 1
ATOM 2316 C CA . ARG A 1 300 ? -15.530 -2.367 -3.926 1.00 93.81 300 ARG A CA 1
ATOM 2317 C C . ARG A 1 300 ? -15.699 -3.079 -2.588 1.00 93.81 300 ARG A C 1
ATOM 2319 O O . ARG A 1 300 ? -16.598 -3.908 -2.451 1.00 93.81 300 ARG A O 1
ATOM 2326 N N . ARG A 1 301 ? -14.871 -2.753 -1.591 1.00 91.19 301 ARG A N 1
ATOM 2327 C CA . ARG A 1 301 ? -14.979 -3.343 -0.249 1.00 91.19 301 ARG A CA 1
ATOM 2328 C C . ARG A 1 301 ? -16.290 -2.976 0.435 1.00 91.19 301 ARG A C 1
ATOM 2330 O O . ARG A 1 301 ? -16.972 -3.864 0.940 1.00 91.19 301 ARG A O 1
ATOM 2337 N N . ARG A 1 302 ? -16.705 -1.708 0.362 1.00 87.38 302 ARG A N 1
ATOM 2338 C CA . ARG A 1 302 ? -17.984 -1.253 0.928 1.00 87.38 302 ARG A CA 1
ATOM 2339 C C . ARG A 1 302 ? -19.171 -1.970 0.287 1.00 87.38 302 ARG A C 1
ATOM 2341 O O . ARG A 1 302 ? -20.085 -2.390 0.989 1.00 87.38 302 ARG A O 1
ATOM 2348 N N . ALA A 1 303 ? -19.145 -2.153 -1.033 1.00 85.56 303 ALA A N 1
ATOM 2349 C CA . ALA A 1 303 ? -20.179 -2.899 -1.744 1.00 85.56 303 ALA A CA 1
ATOM 2350 C C . ALA A 1 303 ? -20.247 -4.372 -1.303 1.00 85.56 303 ALA A C 1
ATOM 2352 O O . ALA A 1 303 ? -21.342 -4.903 -1.145 1.00 85.56 303 ALA A O 1
ATOM 2353 N N . ARG A 1 304 ? -19.100 -5.027 -1.062 1.00 84.69 304 ARG A N 1
ATOM 2354 C CA . ARG A 1 304 ? -19.054 -6.407 -0.544 1.00 84.69 304 ARG A CA 1
ATOM 2355 C C . ARG A 1 304 ? -19.609 -6.510 0.876 1.00 84.69 304 ARG A C 1
ATOM 2357 O O . ARG A 1 304 ? -20.410 -7.401 1.125 1.00 84.69 304 ARG A O 1
ATOM 2364 N N . LEU A 1 305 ? -19.231 -5.596 1.773 1.00 78.62 305 LEU A N 1
ATOM 2365 C CA . LEU A 1 305 ? -19.750 -5.579 3.146 1.00 78.62 305 LEU A CA 1
ATOM 2366 C C . LEU A 1 305 ? -21.271 -5.392 3.181 1.00 78.62 305 LEU A C 1
ATOM 2368 O O . LEU A 1 305 ? -21.943 -6.106 3.911 1.00 78.62 305 LEU A O 1
ATOM 2372 N N . ARG A 1 306 ? -21.817 -4.499 2.345 1.00 73.94 306 ARG A N 1
ATOM 2373 C CA . ARG A 1 306 ? -23.271 -4.281 2.234 1.00 73.94 306 ARG A CA 1
ATOM 2374 C C . ARG A 1 306 ? -24.046 -5.489 1.712 1.00 73.94 306 ARG A C 1
ATOM 2376 O O . ARG A 1 306 ? -25.217 -5.603 2.014 1.00 73.94 306 ARG A O 1
ATOM 2383 N N . ARG A 1 307 ? -23.423 -6.345 0.896 1.00 73.62 307 ARG A N 1
ATOM 2384 C CA . ARG A 1 307 ? -24.043 -7.589 0.401 1.00 73.62 307 ARG A CA 1
ATOM 2385 C C . ARG A 1 307 ? -23.984 -8.730 1.416 1.00 73.62 307 ARG A C 1
ATOM 2387 O O . ARG A 1 307 ? -24.685 -9.715 1.242 1.00 73.62 307 ARG A O 1
ATOM 2394 N N . ALA A 1 308 ? -23.075 -8.639 2.384 1.00 66.06 308 ALA A N 1
ATOM 2395 C CA . ALA A 1 308 ? -22.872 -9.651 3.415 1.00 66.06 308 ALA A CA 1
ATOM 2396 C C . ALA A 1 308 ? -23.634 -9.343 4.717 1.00 66.06 308 ALA A C 1
ATOM 2398 O O . ALA A 1 308 ? -23.612 -10.176 5.621 1.00 66.06 308 ALA A O 1
ATOM 2399 N N . ALA A 1 309 ? -24.235 -8.154 4.817 1.00 55.03 309 ALA A N 1
ATOM 2400 C CA . ALA A 1 309 ? -25.124 -7.721 5.892 1.00 55.03 309 ALA A CA 1
ATOM 2401 C C . ALA A 1 309 ? -26.581 -7.925 5.466 1.00 55.03 309 ALA A C 1
ATOM 2403 O O . ALA A 1 309 ? -27.391 -8.241 6.359 1.00 55.03 309 ALA A O 1
#

Mean predicted aligned error: 10.64 Å

Radius of gyration: 23.57 Å; Cα contacts (8 Å, |Δi|>4): 533; chains: 1; bounding box: 76×36×67 Å

Secondary structure (DSSP, 8-state):
---PPTT------SS--------SSS-------SSEEEEEE--TT--GGGB-HHHHHHHHHHHTS---EEEEEPP-PPPEEEEEE--SGGGG-S-TTSSS--HHHHHHHHHHHHHHHHHHTT-EEEEEEEETTTEEEEEEEESTTHHHHHHHHHHH--S---TTHHHHHHHHHHHTGGGS-TT-EEEEEE---S-PPPHHHHHHHHHTT-EEEEEEE--TTTTSS----TTSEEEEE-TTT--EEEEE--HHHHHHHHHHHHHHHHHHHHHHHHTT---EEE----HHHHHHHHHHHHHHHHHHHHHH-